Protein AF-A0AA36AJ85-F1 (afdb_monomer_lite)

Structure (mmCIF, N/CA/C/O backbone):
data_AF-A0AA36AJ85-F1
#
_entry.id   AF-A0AA36AJ85-F1
#
loop_
_atom_site.group_PDB
_atom_site.id
_atom_site.type_symbol
_atom_site.label_atom_id
_atom_site.label_alt_id
_atom_site.label_comp_id
_atom_site.label_asym_id
_atom_site.label_entity_id
_atom_site.label_seq_id
_atom_site.pdbx_PDB_ins_code
_atom_site.Cartn_x
_atom_site.Cartn_y
_atom_site.Cartn_z
_atom_site.occupancy
_atom_site.B_iso_or_equiv
_atom_site.auth_seq_id
_atom_site.auth_comp_id
_atom_site.auth_asym_id
_atom_site.auth_atom_id
_atom_site.pdbx_PDB_model_num
ATOM 1 N N . MET A 1 1 ? -32.532 -7.927 98.275 1.00 36.34 1 MET A N 1
ATOM 2 C CA . MET A 1 1 ? -31.460 -8.827 97.773 1.00 36.34 1 MET A CA 1
ATOM 3 C C . MET A 1 1 ? -31.771 -9.092 96.302 1.00 36.34 1 MET A C 1
ATOM 5 O O . MET A 1 1 ? -32.900 -9.449 96.022 1.00 36.34 1 MET A O 1
ATOM 9 N N . LYS A 1 2 ? -30.994 -8.559 95.347 1.00 42.19 2 LYS A N 1
ATOM 10 C CA . LYS A 1 2 ? -29.843 -9.203 94.665 1.00 42.19 2 LYS A CA 1
ATOM 11 C C . LYS A 1 2 ? -30.176 -10.544 93.981 1.00 42.19 2 LYS A C 1
ATOM 13 O O . LYS A 1 2 ? -30.367 -11.516 94.694 1.00 42.19 2 LYS A O 1
ATOM 18 N N . ASN A 1 3 ? -30.123 -10.563 92.640 1.00 35.59 3 ASN A N 1
ATOM 19 C CA . ASN A 1 3 ? -29.458 -11.534 91.734 1.00 35.59 3 ASN A CA 1
ATOM 20 C C . ASN A 1 3 ? -29.688 -11.027 90.285 1.00 35.59 3 ASN A C 1
ATOM 22 O O . ASN A 1 3 ? -30.828 -10.753 89.940 1.00 35.59 3 ASN A O 1
ATOM 26 N N . ARG A 1 4 ? -28.703 -10.613 89.467 1.00 35.19 4 ARG A N 1
ATOM 27 C CA . ARG A 1 4 ? -27.448 -11.218 88.940 1.00 35.19 4 ARG A CA 1
ATOM 28 C C . ARG A 1 4 ? -27.632 -12.214 87.773 1.00 35.19 4 ARG A C 1
ATOM 30 O O . ARG A 1 4 ? -27.710 -13.408 88.001 1.00 35.19 4 ARG A O 1
ATOM 37 N N . PHE A 1 5 ? -27.643 -11.652 86.557 1.00 35.06 5 PHE A N 1
ATOM 38 C CA . PHE A 1 5 ? -26.792 -11.947 85.379 1.00 35.06 5 PHE A CA 1
ATOM 39 C C . PHE A 1 5 ? -26.288 -13.378 85.039 1.00 35.06 5 PHE A C 1
ATOM 41 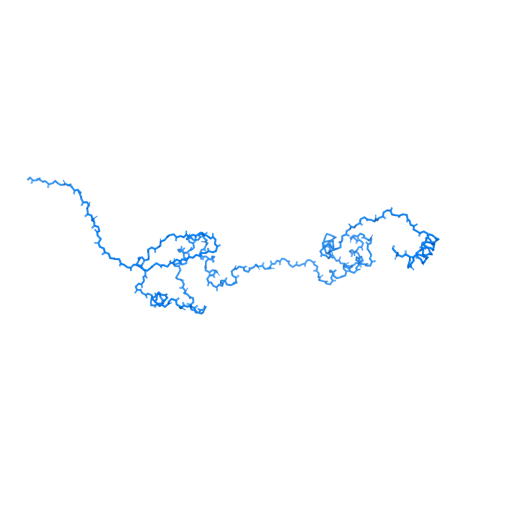O O . PHE A 1 5 ? -25.697 -14.049 85.876 1.00 35.06 5 PHE A O 1
ATOM 48 N N . LEU A 1 6 ? -26.284 -13.631 83.711 1.00 34.41 6 LEU A N 1
ATOM 49 C CA . LEU A 1 6 ? -25.442 -14.535 82.883 1.00 34.41 6 LEU A CA 1
ATOM 50 C C . LEU A 1 6 ? -25.836 -16.022 82.720 1.00 34.41 6 LEU A C 1
ATOM 52 O O . LEU A 1 6 ? -26.046 -16.744 83.685 1.00 34.41 6 LEU A O 1
ATOM 56 N N . GLY A 1 7 ? -25.806 -16.481 81.458 1.00 30.98 7 GLY A N 1
ATOM 57 C CA . GLY A 1 7 ? -25.862 -17.893 81.043 1.00 30.98 7 GLY A CA 1
ATOM 58 C C . GLY A 1 7 ? -26.298 -18.056 79.577 1.00 30.98 7 GLY A C 1
ATOM 59 O O . GLY A 1 7 ? -27.410 -17.673 79.233 1.00 30.98 7 GLY A O 1
ATOM 60 N N . ALA A 1 8 ? -25.431 -18.585 78.706 1.00 33.75 8 ALA A N 1
ATOM 61 C CA . ALA A 1 8 ? -25.705 -18.778 77.272 1.00 33.75 8 ALA A CA 1
ATOM 62 C C . ALA A 1 8 ? -26.123 -20.225 76.938 1.00 33.75 8 ALA A C 1
ATOM 64 O O . ALA A 1 8 ? -25.792 -21.147 77.678 1.00 33.75 8 ALA A O 1
ATOM 65 N N . GLY A 1 9 ? -26.782 -20.433 75.791 1.00 29.23 9 GLY A N 1
ATOM 66 C CA . GLY A 1 9 ? -27.102 -21.774 75.285 1.00 29.23 9 GLY A CA 1
ATOM 67 C C . GLY A 1 9 ? -27.803 -21.764 73.925 1.00 29.23 9 GLY A C 1
ATOM 68 O O . GLY A 1 9 ? -29.019 -21.621 73.856 1.00 29.23 9 GLY A O 1
ATOM 69 N N . ILE A 1 10 ? -27.040 -21.931 72.840 1.00 31.23 10 ILE A N 1
ATOM 70 C CA . ILE A 1 10 ? -27.578 -22.216 71.501 1.00 31.23 10 ILE A CA 1
ATOM 71 C C . ILE A 1 10 ? -27.583 -23.732 71.310 1.00 31.23 10 ILE A C 1
ATOM 73 O O . ILE A 1 10 ? -26.520 -24.339 71.379 1.00 31.23 10 ILE A O 1
ATOM 77 N N . SER A 1 11 ? -28.740 -24.304 70.972 1.00 29.08 11 SER A N 1
ATOM 78 C CA . SER A 1 11 ? -28.844 -25.636 70.367 1.00 29.08 11 SER A CA 1
ATOM 79 C C . SER A 1 11 ? -30.018 -25.671 69.391 1.00 29.08 11 SER A C 1
ATOM 81 O O . SER A 1 11 ? -31.176 -25.702 69.800 1.00 29.08 11 SER A O 1
ATOM 83 N N . ARG A 1 12 ? -29.717 -25.676 68.089 1.00 29.83 12 ARG A N 1
ATOM 84 C CA . ARG A 1 12 ? -30.629 -26.140 67.036 1.00 29.83 12 ARG A CA 1
ATOM 85 C C . ARG A 1 12 ? -30.028 -27.404 66.438 1.00 29.83 12 ARG A C 1
ATOM 87 O O . ARG A 1 12 ? -28.871 -27.378 66.025 1.00 29.83 12 ARG A O 1
ATOM 94 N N . GLN A 1 13 ? -30.815 -28.467 66.352 1.00 29.78 13 GLN A N 1
ATOM 95 C CA . GLN A 1 13 ? -30.572 -29.556 65.413 1.00 29.78 13 GLN A CA 1
ATOM 96 C C . GLN A 1 13 ? -31.724 -29.566 64.402 1.00 29.78 13 GLN A C 1
ATOM 98 O O . GLN A 1 13 ? -32.868 -29.292 64.761 1.00 29.78 13 GLN A O 1
ATOM 103 N N . ASN A 1 14 ? -31.371 -29.785 63.134 1.00 27.20 14 ASN A N 1
ATOM 104 C CA . ASN A 1 14 ? -32.295 -29.934 62.001 1.00 27.20 14 ASN A CA 1
ATOM 105 C C . ASN A 1 14 ? -32.901 -31.367 62.052 1.00 27.20 14 ASN A C 1
ATOM 107 O O . ASN A 1 14 ? -32.611 -32.093 62.998 1.00 27.20 14 ASN A O 1
ATOM 111 N N . VAL A 1 15 ? -33.733 -31.898 61.154 1.00 29.56 15 VAL A N 1
ATOM 112 C CA . VAL A 1 15 ? -34.072 -31.673 59.726 1.00 29.56 15 VAL A CA 1
ATOM 113 C C . VAL A 1 15 ? -35.599 -31.978 59.584 1.00 29.56 15 VAL A C 1
ATOM 115 O O . VAL A 1 15 ? -36.260 -32.072 60.613 1.00 29.56 15 VAL A O 1
ATOM 118 N N . GLU A 1 16 ? -36.314 -32.060 58.455 1.00 26.09 16 GLU A N 1
ATOM 119 C CA . GLU A 1 16 ? -36.055 -32.233 57.011 1.00 26.09 16 GLU A CA 1
ATOM 120 C C . GLU A 1 16 ? -36.989 -31.306 56.193 1.00 26.09 16 GLU A C 1
ATOM 122 O O . GLU A 1 16 ? -38.060 -30.937 56.675 1.00 26.09 16 GLU A O 1
ATOM 127 N N . SER A 1 17 ? -36.644 -30.988 54.938 1.00 30.72 17 SER A N 1
ATOM 128 C CA . SER A 1 17 ? -37.619 -30.620 53.889 1.00 30.72 17 SER A CA 1
ATOM 129 C C . SER A 1 17 ? -36.970 -30.751 52.500 1.00 30.72 17 SER A C 1
ATOM 131 O O . SER A 1 17 ? -36.542 -29.760 51.901 1.00 30.72 17 SER A O 1
ATOM 133 N N . ASP A 1 18 ? -36.845 -31.983 52.008 1.00 33.75 18 ASP A N 1
ATOM 134 C CA . ASP A 1 18 ? -36.140 -32.285 50.758 1.00 33.75 18 ASP A CA 1
ATOM 135 C C . ASP A 1 18 ? -37.049 -32.234 49.523 1.00 33.75 18 ASP A C 1
ATOM 137 O O . ASP A 1 18 ? -37.851 -33.137 49.302 1.00 33.75 18 ASP A O 1
ATOM 141 N N . SER A 1 19 ? -36.843 -31.222 48.669 1.00 33.69 19 SER A N 1
ATOM 142 C CA . SER A 1 19 ? -36.901 -31.352 47.198 1.00 33.69 19 SER A CA 1
ATOM 143 C C . SER A 1 19 ? -36.479 -30.042 46.502 1.00 33.69 19 SER A C 1
ATOM 145 O O . SER A 1 19 ? -37.323 -29.226 46.130 1.00 33.69 19 SER A O 1
ATOM 147 N N . PHE A 1 20 ? -35.173 -29.825 46.299 1.00 35.44 20 PHE A N 1
ATOM 148 C CA . PHE A 1 20 ? -34.649 -28.676 45.539 1.00 35.44 20 PHE A CA 1
ATOM 149 C C . PHE A 1 20 ? -34.176 -29.093 44.136 1.00 35.44 20 PHE A C 1
ATOM 151 O O . PHE A 1 20 ? -33.220 -29.858 43.988 1.00 35.44 20 PHE A O 1
ATOM 158 N N . SER A 1 21 ? -34.806 -28.553 43.090 1.00 36.38 21 SER A N 1
ATOM 159 C CA . SER A 1 21 ? -34.393 -28.747 41.694 1.00 36.38 21 SER A CA 1
ATOM 160 C C . SER A 1 21 ? -33.098 -27.984 41.382 1.00 36.38 21 SER A C 1
ATOM 162 O O . SER A 1 21 ? -33.062 -26.756 41.469 1.00 36.38 21 SER A O 1
ATOM 164 N N . HIS A 1 22 ? -32.046 -28.702 40.991 1.00 34.28 22 HIS A N 1
ATOM 165 C CA . HIS A 1 22 ? -30.745 -28.131 40.632 1.00 34.28 22 HIS A CA 1
ATOM 166 C C . HIS A 1 22 ? -30.637 -27.907 39.113 1.00 34.28 22 HIS A C 1
ATOM 168 O O . HIS A 1 22 ? -31.018 -28.780 38.337 1.00 34.28 22 HIS A O 1
ATOM 174 N N . ILE A 1 23 ? -30.062 -26.776 38.683 1.00 35.47 23 ILE A N 1
ATOM 175 C CA . ILE A 1 23 ? -29.732 -26.499 37.272 1.00 35.47 23 ILE A CA 1
ATOM 176 C C . ILE A 1 23 ? -28.222 -26.266 37.152 1.00 35.47 23 ILE A C 1
ATOM 178 O O . ILE A 1 23 ? -27.666 -25.401 37.829 1.00 35.47 23 ILE A O 1
ATOM 182 N N . ASN A 1 24 ? -27.569 -27.017 36.264 1.00 35.00 24 ASN A N 1
ATOM 183 C CA . ASN A 1 24 ? -26.149 -26.868 35.945 1.00 35.00 24 ASN A CA 1
ATOM 184 C C . ASN A 1 24 ? -25.974 -25.983 34.703 1.00 35.00 24 ASN A C 1
ATOM 186 O O . ASN A 1 24 ? -26.605 -26.230 33.679 1.00 35.00 24 ASN A O 1
ATOM 190 N N . ILE A 1 25 ? -25.080 -24.991 34.769 1.00 38.09 25 ILE A N 1
ATOM 191 C CA . ILE A 1 25 ? -24.696 -24.156 33.619 1.00 38.09 25 ILE A CA 1
ATOM 192 C C . ILE A 1 25 ? -23.193 -24.312 33.386 1.00 38.09 25 ILE A C 1
ATOM 194 O O . ILE A 1 25 ? -22.391 -24.089 34.293 1.00 38.09 25 ILE A O 1
ATOM 198 N N . THR A 1 26 ? -22.806 -24.677 32.163 1.00 36.75 26 THR A N 1
ATOM 199 C CA . THR A 1 26 ? -21.409 -24.906 31.771 1.00 36.75 26 THR A CA 1
ATOM 200 C C . THR A 1 26 ? -21.001 -23.927 30.675 1.00 36.75 26 THR A C 1
ATOM 202 O O . THR A 1 26 ? -21.641 -23.851 29.630 1.00 36.75 26 THR A O 1
ATOM 205 N N . PHE A 1 27 ? -19.911 -23.192 30.899 1.00 40.59 27 PHE A N 1
ATOM 206 C CA . PHE A 1 27 ? -19.278 -22.337 29.889 1.00 40.59 27 PHE A CA 1
ATOM 207 C C . PHE A 1 27 ? -18.097 -23.076 29.229 1.00 40.59 27 PHE A C 1
ATOM 209 O O . PHE A 1 27 ? -17.471 -23.909 29.890 1.00 40.59 27 PHE A O 1
ATOM 216 N N . PRO A 1 28 ? -17.725 -22.764 27.968 1.00 44.59 28 PRO A N 1
ATOM 217 C CA . PRO A 1 28 ? -16.742 -23.525 27.173 1.00 44.59 28 PRO A CA 1
ATOM 218 C C . PRO A 1 28 ? -15.288 -23.506 27.693 1.00 44.59 28 PRO A C 1
ATOM 220 O O . PRO A 1 28 ? -14.3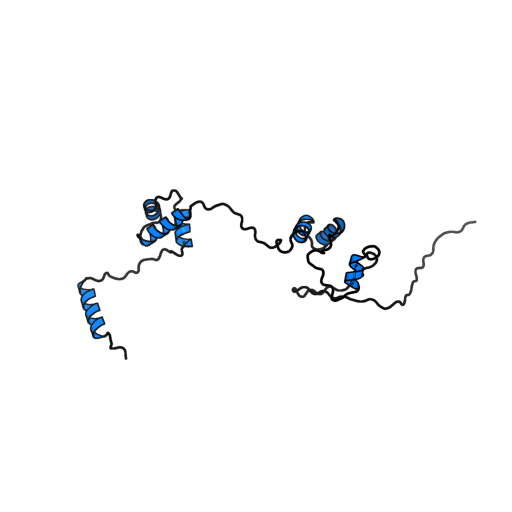87 -24.012 27.032 1.00 44.59 28 PRO A O 1
ATOM 223 N N . ASN A 1 29 ? -15.053 -22.953 28.884 1.00 39.38 29 ASN A N 1
ATOM 224 C CA . ASN A 1 29 ? -13.738 -22.797 29.503 1.00 39.38 29 ASN A CA 1
ATOM 225 C C . ASN A 1 29 ? -13.453 -23.879 30.571 1.00 39.38 29 ASN A C 1
ATOM 227 O O . ASN A 1 29 ? -12.460 -23.776 31.284 1.00 39.38 29 ASN A O 1
ATOM 231 N N . GLY A 1 30 ? -14.341 -24.869 30.741 1.00 42.22 30 GLY A N 1
ATOM 232 C CA . GLY A 1 30 ? -14.166 -25.995 31.675 1.00 42.22 30 GLY A CA 1
ATOM 233 C C . GLY A 1 30 ? -14.325 -25.662 33.167 1.00 42.22 30 GLY A C 1
ATOM 234 O O . GLY A 1 30 ? -14.125 -26.530 34.012 1.00 42.22 30 GLY A O 1
ATOM 235 N N . VAL A 1 31 ? -14.690 -24.424 33.514 1.00 37.50 31 VAL A N 1
ATOM 236 C CA . VAL A 1 31 ? -14.910 -24.012 34.908 1.00 37.50 31 VAL A CA 1
ATOM 237 C C . VAL A 1 31 ? -16.315 -24.419 35.350 1.00 37.50 31 VAL A C 1
ATOM 239 O O . VAL A 1 31 ? -17.300 -23.774 34.988 1.00 37.50 31 VAL A O 1
ATOM 242 N N . HIS A 1 32 ? -16.398 -25.476 36.156 1.00 34.97 32 HIS A N 1
ATOM 243 C CA . HIS A 1 32 ? -17.596 -25.816 36.921 1.00 34.97 32 HIS A CA 1
ATOM 244 C C . HIS A 1 32 ? -17.660 -24.950 38.188 1.00 34.97 32 HIS A C 1
ATOM 246 O O . HIS A 1 32 ? -16.661 -24.802 38.888 1.00 34.97 32 HIS A O 1
ATOM 252 N N . MET A 1 33 ? -18.831 -24.384 38.484 1.00 39.09 33 MET A N 1
ATOM 253 C CA . MET A 1 33 ? -19.105 -23.665 39.732 1.00 39.09 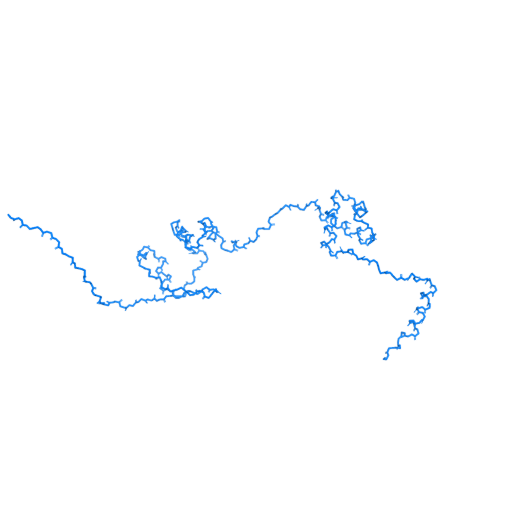33 MET A CA 1
ATOM 254 C C . MET A 1 33 ? -20.159 -24.436 40.521 1.00 39.09 33 MET A C 1
ATOM 256 O O . MET A 1 33 ? -21.247 -24.684 40.002 1.00 39.09 33 MET A O 1
ATOM 260 N N . GLU A 1 34 ? -19.855 -24.789 41.767 1.00 38.66 34 GLU A N 1
ATOM 261 C CA . GLU A 1 34 ? -20.843 -25.378 42.669 1.00 38.66 34 GLU A CA 1
ATOM 262 C C . GLU A 1 34 ? -21.834 -24.324 43.194 1.00 38.66 34 GLU A C 1
ATOM 264 O O . GLU A 1 34 ? -21.457 -23.207 43.539 1.00 38.66 34 GLU A O 1
ATOM 269 N N . GLN A 1 35 ? -23.104 -24.740 43.245 1.00 38.41 35 GLN A N 1
ATOM 270 C CA . GLN A 1 35 ? -24.183 -24.313 44.147 1.00 38.41 35 GLN A CA 1
ATOM 271 C C . GLN A 1 35 ? -24.386 -22.802 44.410 1.00 38.41 35 GLN A C 1
ATOM 273 O O . GLN A 1 35 ? -23.675 -22.157 45.177 1.00 38.41 35 GLN A O 1
ATOM 278 N N . ILE A 1 36 ? -25.498 -22.264 43.890 1.00 40.91 36 ILE A N 1
ATOM 279 C CA . ILE A 1 36 ? -26.080 -20.983 44.326 1.00 40.91 36 ILE A CA 1
ATOM 280 C C . ILE A 1 36 ? -27.458 -21.257 44.938 1.00 40.91 36 ILE A C 1
ATOM 282 O O . ILE A 1 36 ? -28.381 -21.654 44.230 1.00 40.91 36 ILE A O 1
ATOM 286 N N . GLN A 1 37 ? -27.625 -20.994 46.236 1.00 39.25 37 GLN A N 1
ATOM 287 C CA . GLN A 1 37 ? -28.945 -20.978 46.873 1.00 39.25 37 GLN A CA 1
ATOM 288 C C . GLN A 1 37 ? -29.683 -19.677 46.519 1.00 39.25 37 GLN A C 1
ATOM 290 O O . GLN A 1 37 ? -29.344 -18.604 47.017 1.00 39.25 37 GLN A O 1
ATOM 295 N N . LEU A 1 38 ? -30.718 -19.763 45.679 1.00 37.53 38 LEU A N 1
ATOM 296 C CA . LEU A 1 38 ? -31.608 -18.638 45.355 1.00 37.53 38 LEU A CA 1
ATOM 297 C C . LEU A 1 38 ? -32.685 -18.431 46.434 1.00 37.53 38 LEU A C 1
ATOM 299 O O . LEU A 1 38 ? -33.884 -18.517 46.176 1.00 37.53 38 LEU A O 1
ATOM 303 N N . GLY A 1 39 ? -32.250 -18.126 47.656 1.00 36.72 39 GLY A N 1
ATOM 304 C CA . GLY A 1 39 ? -33.143 -17.665 48.715 1.00 36.72 39 GLY A CA 1
ATOM 305 C C . GLY A 1 39 ? -33.612 -16.224 48.476 1.00 36.72 39 GLY A C 1
ATOM 306 O O . GLY A 1 39 ? -32.803 -15.301 48.493 1.00 36.72 39 GLY A O 1
ATOM 307 N N . ASN A 1 40 ? -34.930 -16.035 48.348 1.00 40.56 40 ASN A N 1
ATOM 308 C CA . ASN A 1 40 ? -35.651 -14.773 48.603 1.00 40.56 40 ASN A CA 1
ATOM 309 C C . ASN A 1 40 ? -35.588 -13.637 47.548 1.00 40.56 40 ASN A C 1
ATOM 311 O O . ASN A 1 40 ? -35.584 -12.469 47.927 1.00 40.56 40 ASN A O 1
ATOM 315 N N . ILE A 1 41 ? -35.611 -13.932 46.237 1.00 40.09 41 ILE A N 1
ATOM 316 C CA . ILE A 1 41 ? -35.805 -12.894 45.178 1.00 40.09 41 ILE A CA 1
ATOM 317 C C . ILE A 1 41 ? -37.063 -13.145 44.303 1.00 40.09 41 ILE A C 1
ATOM 319 O O . ILE A 1 41 ? -37.469 -12.300 43.511 1.00 40.09 41 ILE A O 1
ATOM 323 N N . VAL A 1 42 ? -37.724 -14.301 44.429 1.00 37.75 42 VAL A N 1
ATOM 324 C CA . VAL A 1 42 ? -38.643 -14.810 43.384 1.00 37.75 42 VAL A CA 1
ATOM 325 C C . VAL A 1 42 ? -40.115 -14.358 43.537 1.00 37.75 42 VAL A C 1
ATOM 327 O O . VAL A 1 42 ? -40.920 -14.612 42.648 1.00 37.75 42 VAL A O 1
ATOM 330 N N . SER A 1 43 ? -40.502 -13.654 44.608 1.00 40.34 43 SER A N 1
ATOM 331 C CA . SER A 1 43 ? -41.928 -13.426 44.931 1.00 40.34 43 SER A CA 1
ATOM 332 C C . SER A 1 43 ? -42.684 -12.394 44.079 1.00 40.34 43 SER A C 1
ATOM 334 O O . SER A 1 43 ? -43.908 -12.390 44.133 1.00 40.34 43 SER A O 1
ATOM 336 N N . GLU A 1 44 ? -42.016 -11.531 43.302 1.00 43.75 44 GLU A N 1
ATOM 337 C CA . GLU A 1 44 ? -42.695 -10.443 42.557 1.00 43.75 44 GLU A CA 1
ATOM 338 C C . GLU A 1 44 ? -42.552 -10.507 41.025 1.00 43.75 44 GLU A C 1
ATOM 340 O O . GLU A 1 44 ? -43.261 -9.807 40.304 1.00 43.75 44 GLU A O 1
ATOM 345 N N . ASN A 1 45 ? -41.685 -11.370 40.485 1.00 39.72 45 ASN A N 1
ATOM 346 C CA . ASN A 1 45 ? -41.428 -11.429 39.043 1.00 39.72 45 ASN A CA 1
ATOM 347 C C . ASN A 1 45 ? -42.143 -12.607 38.362 1.00 39.72 45 ASN A C 1
ATOM 349 O O . ASN A 1 45 ? -41.554 -13.661 38.124 1.00 39.72 45 ASN A O 1
ATOM 353 N N . VAL A 1 46 ? -43.383 -12.366 37.919 1.00 47.69 46 VAL A N 1
ATOM 354 C CA . VAL A 1 46 ? -44.223 -13.279 37.099 1.00 47.69 46 VAL A CA 1
ATOM 355 C C . VAL A 1 46 ? -43.514 -13.779 35.822 1.00 47.69 46 VAL A C 1
ATOM 357 O O . VAL A 1 46 ? -43.900 -14.782 35.227 1.00 47.69 46 VAL A O 1
ATOM 360 N N . ARG A 1 47 ? -42.448 -13.096 35.384 1.00 43.75 47 ARG A N 1
ATOM 361 C CA . ARG A 1 47 ? -41.633 -13.490 34.225 1.00 43.75 47 ARG A CA 1
ATOM 362 C C . ARG A 1 47 ? -40.525 -14.501 34.561 1.00 43.75 47 ARG A C 1
ATOM 364 O O . ARG A 1 47 ? -40.125 -15.247 33.676 1.00 43.75 47 ARG A O 1
ATOM 371 N N . LEU A 1 48 ? -40.062 -14.562 35.816 1.00 42.28 48 LEU A N 1
ATOM 372 C CA . LEU A 1 48 ? -39.091 -15.566 36.276 1.00 42.28 48 LEU A CA 1
ATOM 373 C C . LEU A 1 48 ? -39.756 -16.921 36.546 1.00 42.28 48 LEU A C 1
ATOM 375 O O . LEU A 1 48 ? -39.152 -17.948 36.257 1.00 42.28 48 LEU A O 1
ATOM 379 N N . SER A 1 49 ? -41.004 -16.945 37.028 1.00 43.59 49 SER A N 1
ATOM 380 C CA . SER A 1 49 ? -41.739 -18.204 37.233 1.00 43.59 49 SER A CA 1
ATOM 381 C C . SER A 1 49 ? -41.984 -18.962 35.925 1.00 43.59 49 SER A C 1
ATOM 383 O O . SER A 1 49 ? -41.844 -20.178 35.902 1.00 43.59 49 SER A O 1
ATOM 385 N N . ARG A 1 50 ? -42.258 -18.265 34.811 1.00 48.94 50 ARG A N 1
ATOM 386 C CA . ARG A 1 50 ? -42.422 -18.906 33.491 1.00 48.94 50 ARG A CA 1
ATOM 387 C C . ARG A 1 50 ? -41.129 -19.560 32.983 1.00 48.94 50 ARG A C 1
ATOM 389 O O . ARG A 1 50 ? -41.171 -20.686 32.511 1.00 48.94 50 ARG A O 1
ATOM 396 N N . ILE A 1 51 ? -39.979 -18.904 33.168 1.00 47.66 51 ILE A N 1
ATOM 397 C CA . ILE A 1 51 ? -38.654 -19.458 32.815 1.00 47.66 51 ILE A CA 1
ATOM 398 C C . ILE A 1 51 ? -38.296 -20.686 33.680 1.00 47.66 51 ILE A C 1
ATOM 400 O O . ILE A 1 51 ? -37.526 -21.538 33.252 1.00 47.66 51 ILE A O 1
ATOM 404 N N . LEU A 1 52 ? -38.852 -20.793 34.893 1.00 48.53 52 LEU A N 1
ATOM 405 C CA . LEU A 1 52 ? -38.622 -21.914 35.815 1.00 48.53 52 LEU A CA 1
ATOM 406 C C . LEU A 1 52 ? -39.637 -23.065 35.682 1.00 48.53 52 LEU A C 1
ATOM 408 O O . LEU A 1 52 ? -39.446 -24.102 36.316 1.00 48.53 52 LEU A O 1
ATOM 412 N N . HIS A 1 53 ? -40.711 -22.899 34.905 1.00 47.84 53 HIS A N 1
ATOM 413 C CA . HIS A 1 53 ? -41.746 -23.926 34.723 1.00 47.84 53 HIS A CA 1
ATOM 414 C C . HIS A 1 53 ? -41.728 -24.580 33.337 1.00 47.84 53 HIS A C 1
ATOM 416 O O . HIS A 1 53 ? -42.049 -25.762 33.247 1.00 47.84 53 HIS A O 1
ATOM 422 N N . ASP A 1 54 ? -41.288 -23.867 32.296 1.00 49.25 54 ASP A N 1
ATOM 423 C CA . ASP A 1 54 ? -41.212 -24.386 30.928 1.00 49.25 54 ASP A CA 1
ATOM 424 C C . ASP A 1 54 ? -39.735 -24.586 30.509 1.00 49.25 54 ASP A C 1
ATOM 426 O O . ASP A 1 54 ? -39.090 -23.621 30.090 1.00 49.25 54 ASP A O 1
ATOM 430 N N . PRO A 1 55 ? -39.157 -25.805 30.597 1.00 55.03 55 PRO A N 1
ATOM 431 C CA . PRO A 1 55 ? -37.736 -26.041 30.294 1.00 55.03 55 PRO A CA 1
ATOM 432 C C . PRO A 1 55 ? -37.370 -25.826 28.815 1.00 55.03 55 PRO A C 1
ATOM 434 O O . PRO A 1 55 ? -36.203 -25.594 28.505 1.00 55.03 55 PRO A O 1
ATOM 437 N N . ASP A 1 56 ? -38.362 -25.855 27.921 1.00 48.47 56 ASP A N 1
ATOM 438 C CA . ASP A 1 56 ? -38.206 -25.613 26.481 1.00 48.47 56 ASP A CA 1
ATOM 439 C C . ASP A 1 56 ? -38.447 -24.138 26.083 1.00 48.47 56 ASP A C 1
ATOM 441 O O . ASP A 1 56 ? -38.376 -23.784 24.902 1.00 48.47 56 ASP A O 1
ATOM 445 N N . TYR A 1 57 ? -38.733 -23.246 27.043 1.00 64.00 57 TYR A N 1
ATOM 446 C CA . TYR A 1 57 ? -38.949 -21.824 26.765 1.00 64.00 57 TYR A CA 1
ATOM 447 C C . TYR A 1 57 ? -37.624 -21.100 26.490 1.00 64.00 57 TYR A C 1
ATOM 449 O O . TYR A 1 57 ? -36.963 -20.582 27.391 1.00 64.00 57 TYR A O 1
ATOM 457 N N . ILE A 1 58 ? -37.263 -21.013 25.210 1.00 56.84 58 ILE A N 1
ATOM 458 C CA . ILE A 1 58 ? -36.220 -20.111 24.712 1.00 56.84 58 ILE A CA 1
ATOM 459 C C . ILE A 1 58 ? -36.851 -18.717 24.537 1.00 56.84 58 ILE A C 1
ATOM 461 O O . ILE A 1 58 ? -37.673 -18.546 23.631 1.00 56.84 58 ILE A O 1
ATOM 465 N N . PRO A 1 59 ? -36.495 -17.701 25.352 1.00 51.81 59 PRO A N 1
ATOM 466 C CA . PRO A 1 59 ? -37.047 -16.361 25.193 1.00 51.81 59 PRO A CA 1
ATOM 467 C C . PRO A 1 59 ? -36.630 -15.780 23.842 1.00 51.81 59 PRO A C 1
ATOM 469 O O . PRO A 1 59 ? -35.455 -15.833 23.468 1.00 51.81 59 PRO A O 1
ATOM 472 N N . SER A 1 60 ? -37.574 -15.179 23.120 1.00 47.44 60 SER A N 1
ATOM 473 C CA . SER A 1 60 ? -37.244 -14.456 21.891 1.00 47.44 60 SER A CA 1
ATOM 474 C C . SER A 1 60 ? -36.329 -13.259 22.203 1.00 47.44 60 SER A C 1
ATOM 476 O O . SER A 1 60 ? -36.436 -12.651 23.268 1.00 47.44 60 SER A O 1
ATOM 478 N N . MET A 1 61 ? -35.435 -12.867 21.283 1.00 45.91 61 MET A N 1
ATOM 479 C CA . MET A 1 61 ? -34.490 -11.750 21.513 1.00 45.91 61 MET A CA 1
ATOM 480 C C . MET A 1 61 ? -35.190 -10.412 21.846 1.00 45.91 61 MET A C 1
ATOM 482 O O . MET A 1 61 ? -34.608 -9.548 22.497 1.00 45.91 61 MET A O 1
ATOM 486 N N . SER A 1 62 ? -36.461 -10.256 21.461 1.00 49.59 62 SER A N 1
ATOM 487 C CA . SER A 1 62 ? -37.344 -9.138 21.829 1.00 49.59 62 SER A CA 1
ATOM 488 C C . SER A 1 62 ? -37.799 -9.117 23.297 1.00 49.59 62 SER A C 1
ATOM 490 O O . SER A 1 62 ? -38.388 -8.131 23.739 1.00 49.59 62 SER A O 1
ATOM 492 N N . GLU A 1 63 ? -37.550 -10.179 24.062 1.00 45.72 63 GLU A N 1
ATOM 493 C CA . GLU A 1 63 ? -38.037 -10.376 25.434 1.00 45.72 63 GLU A CA 1
ATOM 494 C C . GLU A 1 63 ? -36.925 -10.424 26.487 1.00 45.72 63 GLU A C 1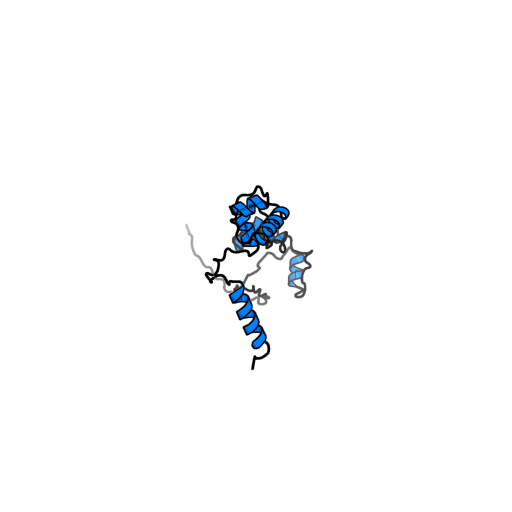
ATOM 496 O O . GLU A 1 63 ? -37.181 -10.782 27.640 1.00 45.72 63 GLU A O 1
ATOM 501 N N . ALA A 1 64 ? -35.701 -10.043 26.111 1.00 51.00 64 ALA A N 1
ATOM 502 C CA . ALA A 1 64 ? -34.564 -9.986 27.020 1.00 51.00 64 ALA A CA 1
ATOM 503 C C . ALA A 1 64 ? -34.899 -9.168 28.290 1.00 51.00 64 ALA A C 1
ATOM 505 O O . ALA A 1 64 ? -35.443 -8.058 28.191 1.00 51.00 64 ALA A O 1
ATOM 506 N N . PRO A 1 65 ? -34.589 -9.680 29.498 1.00 53.84 65 PRO A N 1
ATOM 507 C CA . PRO A 1 65 ? -34.905 -8.985 30.735 1.00 53.84 65 PRO A CA 1
ATOM 508 C C . PRO A 1 65 ? -34.122 -7.672 30.818 1.00 53.84 65 PRO A C 1
ATOM 510 O O . PRO A 1 65 ? -32.891 -7.653 30.820 1.00 53.84 65 PRO A O 1
ATOM 513 N N . LYS A 1 66 ? -34.847 -6.554 30.934 1.00 58.16 66 LYS A N 1
ATOM 514 C CA . LYS A 1 66 ? -34.260 -5.256 31.280 1.00 58.16 66 LYS A CA 1
ATOM 515 C C . LYS A 1 66 ? -33.798 -5.300 32.737 1.00 58.16 66 LYS A C 1
ATOM 517 O O . LYS A 1 66 ? -34.558 -4.934 33.629 1.00 58.16 66 LYS A O 1
ATOM 522 N N . PHE A 1 67 ? -32.569 -5.763 32.966 1.00 63.91 67 PHE A N 1
ATOM 523 C CA . PHE A 1 67 ? -31.936 -5.751 34.285 1.00 63.91 67 PHE A CA 1
ATOM 524 C C . PHE A 1 67 ? -31.999 -4.350 34.894 1.00 63.91 67 PHE A C 1
ATOM 526 O O . PHE A 1 67 ? -31.632 -3.371 34.235 1.00 63.91 67 PHE A O 1
ATOM 533 N N . SER A 1 68 ? -32.416 -4.262 36.153 1.00 70.62 68 SER A N 1
ATOM 534 C CA . SER A 1 68 ? -32.395 -3.016 36.917 1.00 70.62 68 SER A CA 1
ATOM 535 C C . SER A 1 68 ? -30.962 -2.505 37.099 1.00 70.62 68 SER A C 1
ATOM 537 O O . SER A 1 68 ? -29.988 -3.262 37.037 1.00 70.62 68 SER A O 1
ATOM 539 N N . GLU A 1 69 ? -30.802 -1.207 37.364 1.00 67.50 69 GLU A N 1
ATOM 540 C CA . GLU A 1 69 ? -29.470 -0.609 37.532 1.00 67.50 69 GLU A CA 1
ATOM 541 C C . GLU A 1 69 ? -28.657 -1.262 38.665 1.00 67.50 69 GLU A C 1
ATOM 543 O O . GLU A 1 69 ? -27.434 -1.405 38.563 1.00 67.50 69 GLU A O 1
ATOM 548 N N . ILE A 1 70 ? -29.360 -1.715 39.709 1.00 65.62 70 ILE A N 1
ATOM 549 C CA . ILE A 1 70 ? -28.818 -2.409 40.882 1.00 65.62 70 ILE A CA 1
ATOM 550 C C . ILE A 1 70 ? -28.272 -3.792 40.492 1.00 65.62 70 ILE A C 1
ATOM 552 O O . ILE A 1 70 ? -27.177 -4.169 40.912 1.00 65.62 70 ILE A O 1
ATOM 556 N N . GLU A 1 71 ? -28.995 -4.549 39.664 1.00 76.12 71 GLU A N 1
ATOM 557 C CA . GLU A 1 71 ? -28.561 -5.870 39.186 1.00 76.12 71 GLU A CA 1
ATOM 558 C C . GLU A 1 71 ? -27.362 -5.763 38.244 1.00 76.12 71 GLU A C 1
ATOM 560 O O . GLU A 1 71 ? -26.389 -6.500 38.400 1.00 76.12 71 GLU A O 1
ATOM 565 N N . GLN A 1 72 ? -27.373 -4.791 37.328 1.00 76.75 72 GLN A N 1
ATOM 566 C CA . GLN A 1 72 ? -26.229 -4.500 36.459 1.00 76.75 72 GLN A CA 1
ATOM 567 C C . GLN A 1 72 ? -24.970 -4.142 37.269 1.00 76.75 72 GLN A C 1
ATOM 569 O O . GLN A 1 72 ? -23.867 -4.538 36.893 1.00 76.75 72 GLN A O 1
ATOM 574 N N . GLY A 1 73 ? -25.123 -3.429 38.393 1.00 76.81 73 GLY A N 1
ATOM 575 C CA . GLY A 1 73 ? -24.034 -3.143 39.334 1.00 76.81 73 GLY A CA 1
ATOM 576 C C . GLY A 1 73 ? -23.449 -4.410 39.967 1.00 76.81 73 GLY A C 1
ATOM 577 O O . GLY A 1 73 ? -22.239 -4.619 39.907 1.00 76.81 73 GLY A O 1
ATOM 578 N N . LYS A 1 74 ? -24.306 -5.301 40.484 1.00 82.94 74 LYS A N 1
ATOM 579 C CA . LYS A 1 74 ? -23.896 -6.603 41.051 1.00 82.94 74 LYS A CA 1
ATOM 580 C C . LYS A 1 74 ? -23.214 -7.506 40.014 1.00 82.94 74 LYS A C 1
ATOM 582 O O . LYS A 1 74 ? -22.238 -8.184 40.329 1.00 82.94 74 LYS A O 1
ATOM 587 N N . ILE A 1 75 ? -23.696 -7.504 38.768 1.00 82.06 75 ILE A N 1
ATOM 588 C CA . ILE A 1 75 ? -23.059 -8.219 37.650 1.00 82.06 75 ILE A CA 1
ATOM 589 C C . ILE A 1 75 ? -21.664 -7.642 37.387 1.00 82.06 75 ILE A C 1
ATOM 591 O O . ILE A 1 75 ? -20.700 -8.402 37.330 1.00 82.06 75 ILE A O 1
ATOM 595 N N . ALA A 1 76 ? -21.543 -6.315 37.275 1.00 87.06 76 ALA A N 1
ATOM 596 C CA . ALA A 1 76 ? -20.282 -5.617 37.021 1.00 87.06 76 ALA A CA 1
ATOM 597 C C . ALA A 1 76 ? -19.219 -5.903 38.099 1.00 87.06 76 ALA A C 1
ATOM 599 O O . ALA A 1 76 ? -18.070 -6.198 37.762 1.00 87.06 76 ALA A O 1
ATOM 600 N N . GLU A 1 77 ? -19.616 -5.902 39.374 1.00 88.56 77 GLU A N 1
ATOM 601 C CA . GLU A 1 77 ? -18.774 -6.293 40.509 1.00 88.56 77 GLU A CA 1
ATOM 602 C C . GLU A 1 77 ? -18.314 -7.756 40.397 1.00 88.56 77 GLU A C 1
ATOM 604 O O . GLU A 1 77 ? -17.111 -8.032 40.418 1.00 88.56 77 GLU A O 1
ATOM 609 N N . LYS A 1 78 ? -19.250 -8.691 40.170 1.00 90.56 78 LYS A N 1
ATOM 610 C CA . LYS A 1 78 ? -18.961 -10.130 40.039 1.00 90.56 78 LYS A CA 1
ATOM 611 C C . LYS A 1 78 ? -18.004 -10.446 38.883 1.00 90.56 78 LYS A C 1
ATOM 613 O O . LYS A 1 78 ? -17.137 -11.303 39.039 1.00 90.56 78 LYS A O 1
ATOM 618 N N . ILE A 1 79 ? -18.122 -9.754 37.745 1.00 88.25 79 ILE A N 1
ATOM 619 C CA . ILE A 1 79 ? -17.236 -9.943 36.577 1.00 88.25 79 ILE A CA 1
ATOM 620 C C . ILE A 1 79 ? -16.008 -9.015 36.574 1.00 88.25 79 ILE A C 1
ATOM 622 O O . ILE A 1 79 ? -15.211 -9.062 35.635 1.00 88.25 79 ILE A O 1
ATOM 626 N N . ARG A 1 80 ? -15.849 -8.159 37.595 1.00 90.94 80 ARG A N 1
ATOM 627 C CA . ARG A 1 80 ? -14.782 -7.146 37.722 1.00 90.94 80 ARG A CA 1
ATOM 628 C C . ARG A 1 80 ? -1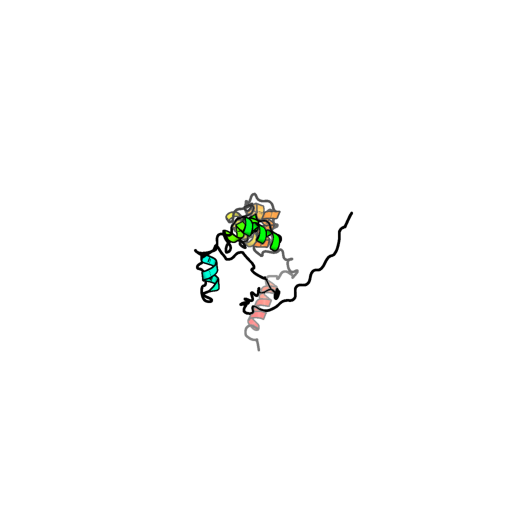4.638 -6.241 36.486 1.00 90.94 80 ARG A C 1
ATOM 630 O O . ARG A 1 80 ? -13.533 -5.994 36.000 1.00 90.94 80 ARG A O 1
ATOM 637 N N . ARG A 1 81 ? -15.760 -5.736 35.966 1.00 90.38 81 ARG A N 1
ATOM 638 C CA . ARG A 1 81 ? -15.815 -4.748 34.867 1.00 90.38 81 ARG A CA 1
ATOM 639 C C . ARG A 1 81 ? -16.601 -3.511 35.294 1.00 90.38 81 ARG A C 1
ATOM 641 O O . ARG A 1 81 ? -17.235 -3.497 36.340 1.00 90.38 81 ARG A O 1
ATOM 648 N N . SER A 1 82 ? -16.554 -2.447 34.493 1.00 91.06 82 SER A N 1
ATOM 649 C CA . SER A 1 82 ? -17.374 -1.264 34.758 1.00 91.06 82 SER A CA 1
ATOM 650 C C . SER A 1 82 ? -18.856 -1.545 34.482 1.00 91.06 82 SER A C 1
ATOM 652 O O . SER A 1 82 ? -19.194 -2.257 33.532 1.00 91.06 82 SER A O 1
ATOM 654 N N . ARG A 1 83 ? -19.747 -0.900 35.249 1.00 88.50 83 ARG A N 1
ATOM 655 C CA . ARG A 1 83 ? -21.199 -0.860 34.977 1.00 88.50 83 ARG A CA 1
ATOM 656 C C . ARG A 1 83 ? -21.486 -0.460 33.523 1.00 88.50 83 ARG A C 1
ATOM 658 O O . ARG A 1 83 ? -22.312 -1.090 32.877 1.00 88.50 83 ARG A O 1
ATOM 665 N N . SER A 1 84 ? -20.740 0.509 32.984 1.00 88.88 84 SER A N 1
ATOM 666 C CA . SER A 1 84 ? -20.839 0.936 31.581 1.00 88.88 84 SER A CA 1
ATOM 667 C C . SER A 1 84 ? -20.464 -0.147 30.562 1.00 88.88 84 SER A C 1
ATOM 669 O O . SER A 1 84 ? -21.060 -0.197 29.494 1.00 88.88 84 SER A O 1
ATOM 671 N N . SER A 1 85 ? -19.517 -1.041 30.867 1.00 86.25 85 SER A N 1
ATOM 672 C CA . SER A 1 85 ? -19.178 -2.158 29.974 1.00 86.25 85 SER A CA 1
ATOM 673 C C . SER A 1 85 ? -20.291 -3.205 29.939 1.00 86.25 85 SER A C 1
ATOM 675 O O . SER A 1 85 ? -20.541 -3.773 28.880 1.00 86.25 85 SER A O 1
ATOM 677 N N . VAL A 1 86 ? -20.953 -3.447 31.077 1.00 86.31 86 VAL A N 1
ATOM 678 C CA . VAL A 1 86 ? -22.106 -4.358 31.181 1.00 86.31 86 VAL A CA 1
ATOM 679 C C . VAL A 1 86 ? -23.315 -3.771 30.458 1.00 86.31 86 VAL A C 1
ATOM 681 O O . VAL A 1 86 ? -23.912 -4.444 29.630 1.00 86.31 86 VAL A O 1
ATOM 684 N N . ASP A 1 87 ? -23.631 -2.501 30.703 1.00 87.19 87 ASP A N 1
ATOM 685 C CA . ASP A 1 87 ? -24.705 -1.768 30.026 1.00 87.19 87 ASP A CA 1
ATOM 686 C C . ASP A 1 87 ? -24.501 -1.721 28.496 1.00 87.19 87 ASP A C 1
ATOM 688 O O . ASP A 1 87 ? -25.411 -2.056 27.742 1.00 87.19 87 ASP A O 1
ATOM 692 N N . ASN A 1 88 ? -23.285 -1.430 28.019 1.00 85.94 88 ASN A N 1
ATOM 693 C CA . ASN A 1 88 ? -22.964 -1.479 26.586 1.00 85.94 88 ASN A CA 1
ATOM 694 C C . ASN A 1 88 ? -23.102 -2.890 25.983 1.00 85.94 88 ASN A C 1
ATOM 696 O O . ASN A 1 88 ? -23.495 -3.010 24.828 1.00 85.94 88 ASN A O 1
ATOM 700 N N . PHE A 1 89 ? -22.782 -3.952 26.733 1.00 86.12 89 PHE A N 1
ATOM 701 C CA . PHE A 1 89 ? -22.989 -5.336 26.288 1.00 86.12 89 PHE A CA 1
ATOM 702 C C . PHE A 1 89 ? -24.477 -5.711 26.246 1.00 86.12 89 PHE A C 1
ATOM 704 O O . PHE A 1 89 ? -24.923 -6.330 25.290 1.00 86.12 89 PHE A O 1
ATOM 711 N N . LEU A 1 90 ? -25.262 -5.306 27.247 1.00 85.56 90 LEU A N 1
ATOM 712 C CA . LEU A 1 90 ? -26.703 -5.580 27.305 1.00 85.56 90 LEU A CA 1
ATOM 713 C C . LEU A 1 90 ? -27.504 -4.808 26.243 1.00 85.56 90 LEU A C 1
ATOM 715 O O . LEU A 1 90 ? -28.570 -5.265 25.838 1.00 85.56 90 LEU A O 1
ATOM 719 N N . LYS A 1 91 ? -27.004 -3.650 25.793 1.00 85.25 91 LYS A N 1
ATOM 720 C CA . LYS A 1 91 ? -27.605 -2.846 24.715 1.00 85.25 91 LYS A CA 1
ATOM 721 C C . LYS A 1 91 ? -27.389 -3.430 23.319 1.00 85.25 91 LYS A C 1
ATOM 723 O O . LYS A 1 91 ? -28.277 -3.303 22.484 1.00 85.25 91 LYS A O 1
ATOM 728 N N . ASP A 1 92 ? -26.221 -4.017 23.065 1.00 83.50 92 ASP A N 1
ATOM 729 C CA . ASP A 1 92 ? -25.859 -4.615 21.774 1.00 83.50 92 ASP A CA 1
ATOM 730 C C . ASP A 1 92 ? -24.864 -5.780 21.981 1.00 83.50 92 ASP A C 1
ATOM 732 O O . ASP A 1 92 ? -23.647 -5.596 21.839 1.00 83.50 92 ASP A O 1
ATOM 736 N N . PRO A 1 93 ? -25.344 -6.983 22.358 1.00 83.12 93 PRO A N 1
ATOM 737 C CA . PRO A 1 93 ? -24.469 -8.124 22.635 1.00 83.12 93 PRO A CA 1
ATOM 738 C C . PRO A 1 93 ? -23.770 -8.634 21.365 1.00 83.12 93 PRO A C 1
ATOM 740 O O . PRO A 1 93 ? -22.597 -9.011 21.417 1.00 83.12 93 PRO A O 1
ATOM 743 N N . ASP A 1 94 ? -24.450 -8.566 20.216 1.00 83.81 94 ASP A N 1
ATOM 744 C CA . ASP A 1 94 ? -23.924 -8.954 18.899 1.00 83.81 94 ASP A CA 1
ATOM 745 C C . ASP A 1 94 ? -22.898 -7.940 18.355 1.00 83.81 94 ASP A C 1
ATOM 747 O O . ASP A 1 94 ? -22.040 -8.263 17.522 1.00 83.81 94 ASP A O 1
ATOM 751 N N . GLY A 1 95 ? -22.988 -6.684 18.792 1.00 82.75 95 GLY A N 1
ATOM 752 C CA . GLY A 1 95 ? -22.073 -5.603 18.443 1.00 82.75 95 GLY A CA 1
ATOM 753 C C . GLY A 1 95 ? -20.895 -5.419 19.390 1.00 82.75 95 GLY A C 1
ATOM 754 O O . GLY A 1 95 ? -19.868 -4.896 18.957 1.00 82.75 95 GLY A O 1
ATOM 755 N N . HIS A 1 96 ? -20.984 -5.883 20.639 1.00 81.31 96 HIS A N 1
ATOM 756 C CA . HIS A 1 96 ? -19.985 -5.605 21.679 1.00 81.31 96 HIS A CA 1
ATOM 757 C C . HIS A 1 96 ? -18.550 -5.999 21.295 1.00 81.31 96 HIS A C 1
ATOM 759 O O . HIS A 1 96 ? -17.599 -5.290 21.614 1.00 81.31 96 HIS A O 1
ATOM 765 N N . ASN A 1 97 ? -18.391 -7.116 20.580 1.00 80.62 97 ASN A N 1
ATOM 766 C CA . ASN A 1 97 ? -17.088 -7.640 20.158 1.00 80.62 97 ASN A CA 1
ATOM 767 C C . ASN A 1 97 ? -16.645 -7.151 18.763 1.00 80.62 97 ASN A C 1
ATOM 769 O O . ASN A 1 97 ? -15.668 -7.663 18.209 1.00 80.62 97 ASN A O 1
ATOM 773 N N . ARG A 1 98 ? -17.340 -6.176 18.159 1.00 85.62 98 ARG A N 1
ATOM 774 C CA . ARG A 1 98 ? -16.949 -5.619 16.856 1.00 85.62 98 ARG A CA 1
ATOM 775 C C . ARG A 1 98 ? -15.710 -4.742 17.007 1.00 85.62 98 ARG A C 1
ATOM 777 O O . ARG A 1 98 ? -15.711 -3.745 17.724 1.00 85.62 98 ARG A O 1
ATOM 784 N N . VAL A 1 99 ? -14.656 -5.086 16.270 1.00 83.38 99 VAL A N 1
ATOM 785 C CA . VAL A 1 99 ? -13.446 -4.262 16.189 1.00 83.38 99 VAL A CA 1
ATOM 786 C C . VAL A 1 99 ? -13.798 -2.919 15.552 1.00 83.38 99 VAL A C 1
ATOM 788 O O . VAL A 1 99 ? -14.228 -2.862 14.399 1.00 83.38 99 VAL A O 1
ATOM 791 N N . TYR A 1 100 ? -13.586 -1.828 16.287 1.00 82.88 100 TYR A N 1
ATOM 792 C CA . TYR A 1 100 ? -13.746 -0.482 15.749 1.00 82.88 100 TYR A CA 1
ATOM 793 C C . TYR A 1 100 ? -12.680 -0.220 14.676 1.00 82.88 100 TYR A C 1
ATOM 795 O O . TYR A 1 100 ? -11.511 0.004 14.980 1.00 82.88 100 TYR A O 1
ATOM 803 N N . ALA A 1 101 ? -13.092 -0.242 13.408 1.00 79.56 101 ALA A N 1
ATOM 804 C CA . ALA A 1 101 ? -12.210 -0.060 12.252 1.00 79.56 101 ALA A CA 1
ATOM 805 C C . ALA A 1 101 ? -11.804 1.409 11.991 1.00 79.56 101 ALA A C 1
ATOM 807 O O . ALA A 1 101 ? -11.173 1.707 10.976 1.00 79.56 101 ALA A O 1
ATOM 808 N N . GLY A 1 102 ? -12.190 2.344 12.867 1.00 85.56 102 GLY A N 1
ATOM 809 C CA . GLY A 1 102 ? -11.872 3.758 12.706 1.00 85.56 102 GLY A CA 1
ATOM 810 C C . GLY A 1 102 ? -10.381 4.047 12.891 1.00 85.56 102 GLY A C 1
ATOM 811 O O . GLY A 1 102 ? -9.708 3.476 13.745 1.00 85.56 102 GLY A O 1
ATOM 812 N N . GLY A 1 103 ? -9.862 4.978 12.095 1.00 89.12 103 GLY A N 1
ATOM 813 C CA . GLY A 1 103 ? -8.457 5.363 12.117 1.00 89.12 103 GLY A CA 1
ATOM 814 C C . GLY A 1 103 ? -8.195 6.614 11.285 1.00 89.12 103 GLY A C 1
ATOM 815 O O . GLY A 1 103 ? -9.097 7.172 10.660 1.00 89.12 103 GLY A O 1
ATOM 816 N N . ARG A 1 104 ? -6.939 7.070 11.272 1.00 90.38 104 ARG A N 1
ATOM 817 C CA . ARG A 1 104 ? -6.529 8.226 10.464 1.00 90.38 104 ARG A CA 1
ATOM 818 C C . ARG A 1 104 ? -6.660 7.893 8.965 1.00 90.38 104 ARG A C 1
ATOM 820 O O . ARG A 1 104 ? -6.146 6.851 8.554 1.00 90.38 104 ARG A O 1
ATOM 827 N N . PRO A 1 105 ? -7.262 8.764 8.131 1.00 88.94 105 PRO A N 1
ATOM 828 C CA . PRO A 1 105 ? -7.313 8.545 6.687 1.00 88.94 105 PRO A CA 1
ATOM 829 C C . PRO A 1 105 ? -5.906 8.468 6.077 1.00 88.94 105 PRO A C 1
ATOM 831 O O . PRO A 1 105 ? -4.958 9.093 6.567 1.00 88.94 105 PRO A O 1
ATOM 834 N N . LYS A 1 106 ? -5.770 7.705 4.984 1.00 89.81 106 LYS A N 1
ATOM 835 C CA . LYS A 1 106 ? -4.508 7.577 4.241 1.00 89.81 106 LYS A CA 1
ATOM 836 C C . LYS A 1 106 ? -4.004 8.951 3.781 1.00 89.81 106 LYS A C 1
ATOM 838 O O . LYS A 1 106 ? -4.771 9.783 3.312 1.00 89.81 106 LYS A O 1
ATOM 843 N N . ALA A 1 107 ? -2.686 9.150 3.830 1.00 89.19 107 ALA A N 1
ATOM 844 C CA . ALA A 1 107 ? -2.026 10.378 3.370 1.00 89.19 107 ALA A CA 1
ATOM 845 C C . ALA A 1 107 ? -1.940 10.522 1.831 1.00 89.19 107 ALA A C 1
ATOM 847 O O . ALA A 1 107 ? -1.337 11.472 1.337 1.00 89.19 107 ALA A O 1
ATOM 848 N N . ILE A 1 108 ? -2.474 9.556 1.082 1.00 93.31 108 ILE A N 1
ATOM 849 C CA . ILE A 1 108 ? -2.450 9.469 -0.383 1.00 93.31 108 ILE A CA 1
ATOM 850 C C . ILE A 1 108 ? -3.773 8.894 -0.877 1.00 93.31 108 ILE A C 1
ATOM 852 O O . ILE A 1 108 ? -4.404 8.097 -0.177 1.00 93.31 108 ILE A O 1
ATOM 856 N N . SER A 1 109 ? -4.177 9.263 -2.091 1.00 94.88 109 SER A N 1
ATOM 857 C CA . SER A 1 109 ? -5.348 8.668 -2.726 1.00 94.88 109 SER A CA 1
ATOM 858 C C . SER A 1 109 ? -5.008 7.321 -3.368 1.00 94.88 109 SER A C 1
ATOM 860 O O . SER A 1 109 ? -3.868 7.056 -3.756 1.00 94.88 109 SER A O 1
ATOM 862 N N . GLU A 1 110 ? -6.018 6.483 -3.596 1.00 95.00 110 GLU A N 1
ATOM 863 C CA . GLU A 1 110 ? -5.843 5.264 -4.393 1.00 95.00 110 GLU A CA 1
ATOM 864 C C . GLU A 1 110 ? -5.368 5.548 -5.829 1.00 95.00 110 GLU A C 1
ATOM 866 O O . GLU A 1 110 ? -4.757 4.696 -6.478 1.00 95.00 110 GLU A O 1
ATOM 871 N N . ARG A 1 111 ? -5.670 6.739 -6.369 1.00 96.31 111 ARG A N 1
ATOM 872 C CA . ARG A 1 111 ? -5.180 7.161 -7.687 1.00 96.31 111 ARG A CA 1
ATOM 873 C C . ARG A 1 111 ? -3.658 7.257 -7.657 1.00 96.31 111 ARG A C 1
ATOM 875 O O . ARG A 1 111 ? -3.017 6.725 -8.561 1.00 96.31 111 ARG A O 1
ATOM 882 N N . ASP A 1 112 ? -3.105 7.848 -6.603 1.00 95.88 112 ASP A N 1
ATOM 883 C CA . ASP A 1 112 ? -1.662 7.982 -6.402 1.00 95.88 112 ASP A CA 1
ATOM 884 C C . ASP A 1 112 ? -1.009 6.617 -6.178 1.00 95.88 112 ASP A C 1
ATOM 886 O O . ASP A 1 112 ? -0.000 6.320 -6.817 1.00 95.88 112 ASP A O 1
ATOM 890 N N . GLU A 1 113 ? -1.619 5.742 -5.366 1.00 96.00 113 GLU A N 1
ATOM 891 C CA . GLU A 1 113 ? -1.169 4.349 -5.195 1.00 96.00 113 GLU A CA 1
ATOM 892 C C . GLU A 1 113 ? -1.068 3.633 -6.555 1.00 96.00 113 GLU A C 1
ATOM 894 O O . GLU A 1 113 ? -0.020 3.076 -6.902 1.00 96.00 113 GLU A O 1
ATOM 899 N N . ARG A 1 114 ? -2.113 3.728 -7.391 1.00 96.75 114 ARG A N 1
ATOM 900 C CA . ARG A 1 114 ? -2.126 3.153 -8.747 1.00 96.75 114 ARG A CA 1
ATOM 901 C C . ARG A 1 114 ? -1.056 3.766 -9.660 1.00 96.75 114 ARG A C 1
ATOM 903 O O . ARG A 1 114 ? -0.441 3.028 -10.432 1.00 96.75 114 ARG A O 1
ATOM 910 N N . VAL A 1 115 ? -0.812 5.076 -9.601 1.00 97.25 115 VAL A N 1
ATOM 911 C CA . VAL A 1 115 ? 0.221 5.748 -10.418 1.00 97.25 115 VAL A CA 1
ATOM 912 C C . VAL A 1 115 ? 1.631 5.349 -9.970 1.00 97.25 115 VAL A C 1
ATOM 914 O O . VAL A 1 115 ? 2.452 5.005 -10.823 1.00 97.25 115 VAL A O 1
ATOM 917 N N . ILE A 1 116 ? 1.895 5.282 -8.660 1.00 96.25 116 ILE A N 1
ATOM 918 C CA . ILE A 1 116 ? 3.160 4.788 -8.087 1.00 96.25 116 ILE A CA 1
ATOM 919 C C . ILE A 1 116 ? 3.446 3.368 -8.587 1.00 96.25 116 ILE A C 1
ATOM 921 O O . ILE A 1 116 ? 4.517 3.115 -9.140 1.00 96.25 116 ILE A O 1
ATOM 925 N N . VAL A 1 117 ? 2.483 2.446 -8.478 1.00 96.00 117 VAL A N 1
ATOM 926 C CA . VAL A 1 117 ? 2.656 1.050 -8.921 1.00 96.00 117 VAL A CA 1
ATOM 927 C C . VAL A 1 117 ? 2.937 0.957 -10.426 1.00 96.00 117 VAL A C 1
ATOM 929 O O . VAL A 1 117 ? 3.804 0.182 -10.840 1.00 96.00 117 VAL A O 1
ATOM 932 N N . ARG A 1 118 ? 2.271 1.765 -11.264 1.00 96.19 118 ARG A N 1
ATOM 933 C CA . ARG A 1 118 ? 2.570 1.835 -12.709 1.00 96.19 118 ARG A CA 1
ATOM 934 C C . ARG A 1 118 ? 3.984 2.352 -12.975 1.00 96.19 118 ARG A C 1
ATOM 936 O O . ARG A 1 118 ? 4.694 1.753 -13.783 1.00 96.19 118 ARG A O 1
ATOM 943 N N . ALA A 1 119 ? 4.413 3.412 -12.289 1.00 95.81 119 ALA A N 1
ATOM 944 C CA . ALA A 1 119 ? 5.760 3.968 -12.423 1.00 95.81 119 ALA A CA 1
ATOM 945 C C . ALA A 1 119 ? 6.841 2.940 -12.035 1.00 95.81 119 ALA A C 1
ATOM 947 O O . ALA A 1 119 ? 7.829 2.783 -12.753 1.00 95.81 119 ALA A O 1
ATOM 948 N N . VAL A 1 120 ? 6.619 2.162 -10.969 1.00 95.56 120 VAL A N 1
ATOM 949 C CA . VAL A 1 120 ? 7.514 1.065 -10.550 1.00 95.56 120 VAL A CA 1
ATOM 950 C C . VAL A 1 120 ? 7.570 -0.039 -11.609 1.00 95.56 120 VAL A C 1
ATOM 952 O O . VAL A 1 120 ? 8.658 -0.484 -11.972 1.00 95.56 120 VAL A O 1
ATOM 955 N N . LYS A 1 121 ? 6.418 -0.470 -12.145 1.00 93.75 121 LYS A N 1
ATOM 956 C CA . LYS A 1 121 ? 6.349 -1.518 -13.182 1.00 93.75 121 LYS A CA 1
ATOM 957 C C . LYS A 1 121 ? 7.017 -1.093 -14.497 1.00 93.75 121 LYS A C 1
ATOM 959 O O . LYS A 1 121 ? 7.680 -1.926 -15.119 1.00 93.75 121 LYS A O 1
ATOM 964 N N . LYS A 1 122 ? 6.899 0.184 -14.883 1.00 94.25 122 LYS A N 1
ATOM 965 C CA . LYS A 1 122 ? 7.605 0.781 -16.034 1.00 94.25 122 LYS A CA 1
ATOM 966 C C . LYS A 1 122 ? 9.118 0.850 -15.794 1.00 94.25 122 LYS A C 1
ATOM 968 O O . LYS A 1 122 ? 9.896 0.479 -16.666 1.00 94.25 122 LYS A O 1
ATOM 973 N N . SER A 1 123 ? 9.529 1.258 -14.594 1.00 91.00 123 SER A N 1
ATOM 974 C CA . SER A 1 123 ? 10.915 1.617 -14.271 1.00 91.00 123 SER A CA 1
ATOM 975 C C . SER A 1 123 ? 11.490 0.775 -13.123 1.00 91.00 123 SER A C 1
ATOM 977 O O . SER A 1 123 ? 12.007 1.312 -12.143 1.00 91.00 123 SER A O 1
ATOM 979 N N . ARG A 1 124 ? 11.459 -0.560 -13.272 1.00 87.25 124 ARG A N 1
ATOM 980 C CA . ARG A 1 124 ? 11.791 -1.586 -12.248 1.00 87.25 124 ARG A CA 1
ATOM 981 C C . ARG A 1 124 ? 13.176 -1.507 -11.583 1.00 87.25 124 ARG A C 1
ATOM 983 O O . ARG A 1 124 ? 13.454 -2.277 -10.669 1.00 87.25 124 ARG A O 1
ATOM 990 N N . CYS A 1 125 ? 14.066 -0.628 -12.036 1.00 88.44 125 CYS A N 1
ATOM 991 C CA . CYS A 1 125 ? 15.395 -0.417 -11.448 1.00 88.44 125 CYS A CA 1
ATOM 992 C C . CYS A 1 125 ? 15.659 1.045 -11.045 1.00 88.44 125 CYS A C 1
ATOM 994 O O . CYS A 1 125 ? 16.809 1.430 -10.850 1.00 88.44 125 CYS A O 1
ATOM 996 N N . SER A 1 126 ? 14.612 1.867 -10.940 1.00 92.44 126 SER A N 1
ATOM 997 C CA . SER A 1 126 ? 14.709 3.236 -10.423 1.00 92.44 126 SER A CA 1
ATOM 998 C C . SER A 1 126 ? 14.652 3.277 -8.897 1.00 92.44 126 SER A C 1
ATOM 1000 O O . SER A 1 126 ? 14.023 2.436 -8.260 1.00 92.44 126 SER A O 1
ATOM 1002 N N . SER A 1 127 ? 15.283 4.292 -8.305 1.00 94.19 127 SER A N 1
ATOM 1003 C CA . SER A 1 127 ? 15.146 4.575 -6.876 1.00 94.19 127 SER A CA 1
ATOM 1004 C C . SER A 1 127 ? 13.754 5.125 -6.548 1.00 94.19 127 SER A C 1
ATOM 1006 O O . SER A 1 127 ? 13.091 5.718 -7.401 1.00 94.19 127 SER A O 1
ATOM 1008 N N . VAL A 1 128 ? 13.331 4.999 -5.285 1.00 95.44 128 VAL A N 1
ATOM 1009 C CA . VAL A 1 128 ? 12.030 5.510 -4.807 1.00 95.44 128 VAL A CA 1
ATOM 1010 C C . VAL A 1 128 ? 11.868 7.015 -5.070 1.00 95.44 128 VAL A C 1
ATOM 1012 O O . VAL A 1 128 ? 10.776 7.455 -5.411 1.00 95.44 128 VAL A O 1
ATOM 1015 N N . SER A 1 129 ? 12.950 7.800 -4.998 1.00 95.81 129 SER A N 1
ATOM 1016 C CA . SER A 1 129 ? 12.924 9.233 -5.334 1.00 95.81 129 SER A CA 1
ATOM 1017 C C . SER A 1 129 ? 12.621 9.481 -6.822 1.00 95.81 129 SER A C 1
ATOM 1019 O O . SER A 1 129 ? 11.727 10.260 -7.150 1.00 95.81 129 SER A O 1
ATOM 1021 N N . LYS A 1 130 ? 13.271 8.742 -7.737 1.00 96.00 130 LYS A N 1
ATOM 1022 C CA . LYS A 1 130 ? 12.975 8.815 -9.182 1.00 96.00 130 LYS A CA 1
ATOM 1023 C C . LYS A 1 130 ? 11.558 8.328 -9.507 1.00 96.00 130 LYS A C 1
ATOM 1025 O O . LYS A 1 130 ? 10.902 8.900 -10.371 1.00 96.00 130 LYS A O 1
ATOM 1030 N N . ILE A 1 131 ? 11.069 7.312 -8.793 1.00 95.69 131 ILE A N 1
ATOM 1031 C CA . ILE A 1 131 ? 9.686 6.823 -8.902 1.00 95.69 131 ILE A CA 1
ATOM 1032 C C . ILE A 1 131 ? 8.693 7.894 -8.432 1.00 95.69 131 ILE A C 1
ATOM 1034 O O . ILE A 1 131 ? 7.749 8.172 -9.162 1.00 95.69 131 ILE A O 1
ATOM 1038 N N . LYS A 1 132 ? 8.927 8.543 -7.280 1.00 95.94 132 LYS A N 1
ATOM 1039 C CA . LYS A 1 132 ? 8.115 9.675 -6.795 1.00 95.94 132 LYS A CA 1
ATOM 1040 C C . LYS A 1 132 ? 8.043 10.786 -7.848 1.00 95.94 132 LYS A C 1
ATOM 1042 O O . LYS A 1 132 ? 6.945 11.208 -8.194 1.00 95.94 132 LYS A O 1
ATOM 1047 N N . ALA A 1 133 ? 9.192 11.217 -8.373 1.00 95.56 133 ALA A N 1
ATOM 1048 C CA . ALA A 1 133 ? 9.261 12.261 -9.395 1.00 95.56 133 ALA A CA 1
ATOM 1049 C C . ALA A 1 133 ? 8.499 11.865 -10.673 1.00 95.56 133 ALA A C 1
ATOM 1051 O O . ALA A 1 133 ? 7.671 12.629 -11.155 1.00 95.56 133 ALA A O 1
ATOM 1052 N N . SER A 1 134 ? 8.693 10.637 -11.170 1.00 94.44 134 SER A N 1
ATOM 1053 C CA . SER A 1 134 ? 7.969 10.112 -12.339 1.00 94.44 134 SER A CA 1
ATOM 1054 C C . SER A 1 134 ? 6.468 9.901 -12.105 1.00 94.44 134 SER A C 1
ATOM 1056 O O . SER A 1 134 ? 5.728 9.789 -13.080 1.00 94.44 134 SER A O 1
ATOM 1058 N N . ALA A 1 135 ? 6.030 9.772 -10.852 1.00 93.38 135 ALA A N 1
ATOM 1059 C CA . ALA A 1 135 ? 4.629 9.606 -10.478 1.00 93.38 135 ALA A CA 1
ATOM 1060 C C . ALA A 1 135 ? 3.923 10.948 -10.203 1.00 93.38 135 ALA A C 1
ATOM 1062 O O . ALA A 1 135 ? 2.699 10.970 -10.137 1.00 93.38 135 ALA A O 1
ATOM 1063 N N . GLY A 1 136 ? 4.667 12.048 -10.024 1.00 94.38 136 GLY A N 1
ATOM 1064 C CA . GLY A 1 136 ? 4.115 13.376 -9.723 1.00 94.38 136 GLY A CA 1
ATOM 1065 C C . GLY A 1 136 ? 3.468 13.511 -8.336 1.00 94.38 136 GLY A C 1
ATOM 1066 O O . GLY A 1 136 ? 2.747 14.471 -8.091 1.00 94.38 136 GLY A O 1
ATOM 1067 N N . VAL A 1 137 ? 3.695 12.560 -7.422 1.00 93.62 137 VAL A N 1
ATOM 1068 C CA . VAL A 1 137 ? 2.971 12.484 -6.140 1.00 93.62 137 VAL A CA 1
ATOM 1069 C C . VAL A 1 137 ? 3.650 13.340 -5.065 1.00 93.62 137 VAL A C 1
ATOM 1071 O O . VAL A 1 137 ? 4.841 13.179 -4.798 1.00 93.62 137 VAL A O 1
ATOM 1074 N N . GLY A 1 138 ? 2.886 14.202 -4.384 1.00 92.31 138 GLY A N 1
ATOM 1075 C CA . GLY A 1 138 ? 3.389 15.110 -3.337 1.00 92.31 138 GLY A CA 1
ATOM 1076 C C . GLY A 1 138 ? 3.888 14.434 -2.046 1.00 92.31 138 GLY A C 1
ATOM 1077 O O . GLY A 1 138 ? 4.649 15.035 -1.290 1.00 92.31 138 GLY A O 1
ATOM 1078 N N . ALA A 1 139 ? 3.525 13.171 -1.808 1.00 92.62 139 ALA A N 1
ATOM 1079 C CA . ALA A 1 139 ? 3.835 12.419 -0.588 1.00 92.62 139 ALA A CA 1
ATOM 1080 C C . ALA A 1 139 ? 5.342 12.222 -0.315 1.00 92.62 139 ALA A C 1
ATOM 1082 O O . ALA A 1 139 ? 6.190 12.337 -1.205 1.00 92.62 139 ALA A O 1
ATOM 1083 N N . SER A 1 140 ? 5.709 11.885 0.925 1.00 95.81 140 SER A N 1
ATOM 1084 C CA . SER A 1 140 ? 7.108 11.592 1.274 1.00 95.81 140 SER A CA 1
ATOM 1085 C C . SER A 1 140 ? 7.606 10.296 0.616 1.00 95.81 140 SER A C 1
ATOM 1087 O O . SER A 1 140 ? 6.835 9.387 0.305 1.00 95.81 140 SER A O 1
ATOM 1089 N N . THR A 1 141 ? 8.923 10.174 0.430 1.00 96.19 141 THR A N 1
ATOM 1090 C CA . THR A 1 141 ? 9.546 8.950 -0.109 1.00 96.19 141 THR A CA 1
ATOM 1091 C C . THR A 1 141 ? 9.294 7.723 0.770 1.00 96.19 141 THR A C 1
ATOM 1093 O O . THR A 1 141 ? 9.223 6.615 0.245 1.00 96.19 141 THR A O 1
ATOM 1096 N N . SER A 1 142 ? 9.102 7.907 2.082 1.00 96.75 142 SER A N 1
ATOM 1097 C CA . SER A 1 142 ? 8.720 6.833 3.008 1.00 96.75 142 SER A CA 1
ATOM 1098 C C . SER A 1 142 ? 7.324 6.284 2.693 1.00 96.75 142 SER A C 1
ATOM 1100 O O . SER A 1 142 ? 7.164 5.075 2.543 1.00 96.75 142 SER A O 1
ATOM 1102 N N . ILE A 1 143 ? 6.338 7.163 2.469 1.00 95.94 143 ILE A N 1
ATOM 1103 C CA . ILE A 1 143 ? 4.978 6.762 2.070 1.00 95.94 143 ILE A CA 1
ATOM 1104 C C . ILE A 1 143 ? 5.000 6.037 0.718 1.00 95.94 143 ILE A C 1
ATOM 1106 O O . ILE A 1 143 ? 4.439 4.950 0.599 1.00 95.94 143 ILE A O 1
ATOM 1110 N N . VAL A 1 144 ? 5.721 6.571 -0.276 1.00 96.06 144 VAL A N 1
ATOM 1111 C CA . VAL A 1 144 ? 5.875 5.917 -1.592 1.00 96.06 144 VAL A CA 1
ATOM 1112 C C . VAL A 1 144 ? 6.531 4.535 -1.455 1.00 96.06 144 VAL A C 1
ATOM 1114 O O . VAL A 1 144 ? 6.090 3.584 -2.096 1.00 96.06 144 VAL A O 1
ATOM 1117 N N . ARG A 1 145 ? 7.540 4.376 -0.585 1.00 96.06 145 ARG A N 1
ATOM 1118 C CA . ARG A 1 145 ? 8.143 3.067 -0.275 1.00 96.06 145 ARG A CA 1
ATOM 1119 C C . ARG A 1 145 ? 7.138 2.117 0.385 1.00 96.06 145 ARG A C 1
ATOM 1121 O O . ARG A 1 145 ? 7.119 0.944 0.025 1.00 96.06 145 ARG A O 1
ATOM 1128 N N . GLY A 1 146 ? 6.311 2.614 1.305 1.00 96.12 146 GLY A N 1
ATOM 1129 C CA . GLY A 1 146 ? 5.239 1.851 1.948 1.00 96.12 146 GLY A CA 1
ATOM 1130 C C . GLY A 1 146 ? 4.251 1.273 0.935 1.00 96.12 146 GLY A C 1
ATOM 1131 O O . GLY A 1 146 ? 4.010 0.073 0.951 1.00 96.12 146 GLY A O 1
ATOM 1132 N N . VAL A 1 147 ? 3.776 2.082 -0.021 1.00 95.81 147 VAL A N 1
ATOM 1133 C CA . VAL A 1 147 ? 2.916 1.611 -1.129 1.00 95.81 147 VAL A CA 1
ATOM 1134 C C . VAL A 1 147 ? 3.576 0.474 -1.905 1.00 95.81 147 VAL A C 1
ATOM 1136 O O . VAL A 1 147 ? 2.962 -0.563 -2.127 1.00 95.81 147 VAL A O 1
ATOM 1139 N N . ILE A 1 148 ? 4.841 0.650 -2.297 1.00 95.25 148 ILE A N 1
ATOM 1140 C CA . ILE A 1 148 ? 5.587 -0.339 -3.088 1.00 95.25 148 ILE A CA 1
ATOM 1141 C C . ILE A 1 148 ? 5.665 -1.684 -2.344 1.00 95.25 148 ILE A C 1
ATOM 1143 O O . ILE A 1 148 ? 5.375 -2.723 -2.937 1.00 95.25 148 ILE A O 1
ATOM 1147 N N . LEU A 1 149 ? 5.987 -1.658 -1.047 1.00 95.44 149 LEU A N 1
ATOM 1148 C CA . LEU A 1 149 ? 6.066 -2.855 -0.203 1.00 95.44 149 LEU A CA 1
ATOM 1149 C C . LEU A 1 149 ? 4.692 -3.496 0.037 1.00 95.44 149 LEU A C 1
ATOM 1151 O O . LEU A 1 149 ? 4.570 -4.712 -0.079 1.00 95.44 149 LEU A O 1
ATOM 1155 N N . ASN A 1 150 ? 3.653 -2.698 0.296 1.00 94.75 150 ASN A N 1
ATOM 1156 C CA . ASN A 1 150 ? 2.283 -3.181 0.498 1.00 94.75 150 ASN A CA 1
ATOM 1157 C C . ASN A 1 150 ? 1.693 -3.817 -0.774 1.00 94.75 150 ASN A C 1
ATOM 1159 O O . ASN A 1 150 ? 0.835 -4.688 -0.689 1.00 94.75 150 ASN A O 1
ATOM 1163 N N . CYS A 1 151 ? 2.178 -3.431 -1.957 1.00 92.88 151 CYS A N 1
ATOM 1164 C CA . CYS A 1 151 ? 1.862 -4.085 -3.228 1.00 92.88 151 CYS A CA 1
ATOM 1165 C C . CYS A 1 151 ? 2.732 -5.327 -3.530 1.00 92.88 151 CYS A C 1
ATOM 1167 O O . CYS A 1 151 ? 2.731 -5.797 -4.669 1.00 92.88 151 CYS A O 1
ATOM 1169 N N . GLY A 1 152 ? 3.504 -5.835 -2.561 1.00 94.00 152 GLY A N 1
ATOM 1170 C CA . GLY A 1 152 ? 4.359 -7.021 -2.711 1.00 94.00 152 GLY A CA 1
ATOM 1171 C C . GLY A 1 152 ? 5.594 -6.815 -3.597 1.00 94.00 152 GLY A C 1
ATOM 1172 O O . GLY A 1 152 ? 6.195 -7.783 -4.066 1.00 94.00 152 GLY A O 1
ATOM 1173 N N . LEU A 1 153 ? 5.981 -5.564 -3.878 1.00 92.38 153 LEU A N 1
ATOM 1174 C CA . LEU A 1 153 ? 7.154 -5.257 -4.695 1.00 92.38 153 LEU A CA 1
ATOM 1175 C C . LEU A 1 153 ? 8.365 -5.001 -3.793 1.00 92.38 153 LEU A C 1
ATOM 1177 O O . LEU A 1 153 ? 8.421 -4.028 -3.043 1.00 92.38 153 LEU A O 1
ATOM 1181 N N . HIS A 1 154 ? 9.375 -5.861 -3.905 1.00 91.31 154 HIS A N 1
ATOM 1182 C CA . HIS A 1 154 ? 10.578 -5.806 -3.074 1.00 91.31 154 HIS A CA 1
ATOM 1183 C C . HIS A 1 154 ? 11.839 -5.565 -3.908 1.00 91.31 154 HIS A C 1
ATOM 1185 O O . HIS A 1 154 ? 11.954 -5.998 -5.057 1.00 91.31 154 HIS A O 1
ATOM 1191 N N . LEU A 1 155 ? 12.821 -4.887 -3.311 1.00 90.62 155 LEU A N 1
ATOM 1192 C CA . LEU A 1 155 ? 14.145 -4.734 -3.907 1.00 90.62 155 LEU A CA 1
ATOM 1193 C C . LEU A 1 155 ? 14.892 -6.073 -3.843 1.00 90.62 155 LEU A C 1
ATOM 1195 O O . LEU A 1 155 ? 15.228 -6.543 -2.759 1.00 90.62 155 LEU A O 1
ATOM 1199 N N . LYS A 1 156 ? 15.217 -6.646 -5.005 1.00 89.88 156 LYS A N 1
ATOM 1200 C CA . LYS A 1 156 ? 16.126 -7.793 -5.130 1.00 89.88 156 LYS A CA 1
ATOM 1201 C C . LYS A 1 156 ? 17.427 -7.346 -5.798 1.00 89.88 156 LYS A C 1
ATOM 1203 O O . LYS A 1 156 ? 17.393 -6.598 -6.777 1.00 89.88 156 LYS A O 1
ATOM 1208 N N . LYS A 1 157 ? 18.577 -7.805 -5.288 1.00 89.19 157 LYS A N 1
ATOM 1209 C CA . LYS A 1 157 ? 19.872 -7.615 -5.965 1.00 89.19 157 LYS A CA 1
ATOM 1210 C C . LYS A 1 157 ? 19.815 -8.269 -7.354 1.00 89.19 157 LYS A C 1
ATOM 1212 O O . LYS A 1 157 ? 19.253 -9.354 -7.505 1.00 89.19 157 LYS A O 1
ATOM 1217 N N . ARG A 1 158 ? 20.382 -7.610 -8.369 1.00 85.38 158 ARG A N 1
ATOM 1218 C CA . ARG A 1 158 ? 20.533 -8.201 -9.709 1.00 85.38 158 ARG A CA 1
ATOM 1219 C C . ARG A 1 158 ? 21.477 -9.405 -9.625 1.00 85.38 158 ARG A C 1
ATOM 1221 O O . ARG A 1 158 ? 22.465 -9.345 -8.899 1.00 85.38 158 ARG A O 1
ATOM 1228 N N . LEU A 1 159 ? 21.178 -10.469 -10.368 1.00 87.62 159 LEU A N 1
ATOM 1229 C CA . LEU A 1 159 ? 22.074 -11.620 -10.481 1.00 87.62 159 LEU A CA 1
ATOM 1230 C C . LEU A 1 159 ? 23.309 -11.227 -11.304 1.00 87.62 159 LEU A C 1
ATOM 1232 O O . LEU A 1 159 ? 23.175 -10.654 -12.386 1.00 87.62 159 LEU A O 1
ATOM 1236 N N . GLY A 1 160 ? 24.498 -11.523 -10.780 1.00 88.25 160 GLY A N 1
ATOM 1237 C CA . GLY A 1 160 ? 25.787 -11.198 -11.395 1.00 88.25 160 GLY A CA 1
ATOM 1238 C C . GLY A 1 160 ? 26.199 -12.196 -12.474 1.00 88.25 160 GLY A C 1
ATOM 1239 O O . GLY A 1 160 ? 27.230 -12.843 -12.344 1.00 88.25 160 GLY A O 1
ATOM 1240 N N . HIS A 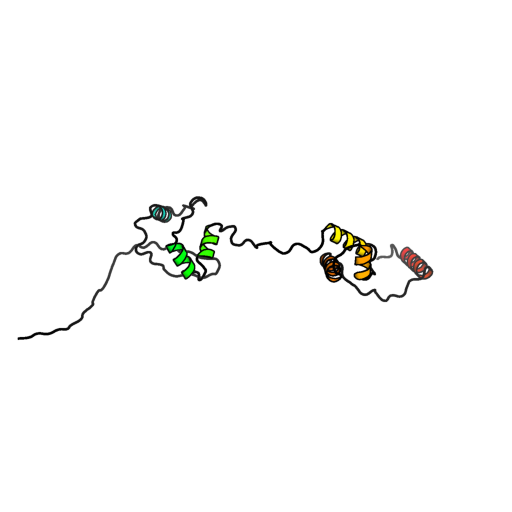1 161 ? 25.386 -12.356 -13.518 1.00 86.50 161 HIS A N 1
ATOM 1241 C CA . HIS A 1 161 ? 25.733 -13.193 -14.669 1.00 86.50 161 HIS A CA 1
ATOM 1242 C C . HIS A 1 161 ? 26.365 -12.352 -15.790 1.00 86.50 161 HIS A C 1
ATOM 1244 O O . HIS A 1 161 ? 25.932 -11.214 -16.002 1.00 86.50 161 HIS A O 1
ATOM 1250 N N . PRO A 1 162 ? 27.351 -12.889 -16.535 1.00 89.00 162 PRO A N 1
ATOM 1251 C CA . PRO A 1 162 ? 27.927 -12.195 -17.681 1.00 89.00 162 PRO A CA 1
ATOM 1252 C C . PRO A 1 162 ? 26.860 -11.931 -18.751 1.00 89.00 162 PRO A C 1
ATOM 1254 O O . PRO A 1 162 ? 25.978 -12.758 -19.000 1.00 89.00 162 PRO A O 1
ATOM 1257 N N . LEU A 1 163 ? 26.943 -10.768 -19.399 1.00 89.94 163 LEU A N 1
ATOM 1258 C CA . LEU A 1 163 ? 26.014 -10.394 -20.461 1.00 89.94 163 LEU A CA 1
ATOM 1259 C C . LEU A 1 163 ? 26.223 -11.291 -21.688 1.00 89.94 163 LEU A C 1
ATOM 1261 O O . LEU A 1 163 ? 27.331 -11.415 -22.206 1.00 89.94 163 LEU A O 1
ATOM 1265 N N . LEU A 1 164 ? 25.142 -11.897 -22.184 1.00 93.06 164 LEU A N 1
ATOM 1266 C CA . LEU A 1 164 ? 25.190 -12.675 -23.419 1.00 93.06 164 LEU A CA 1
ATOM 1267 C C . LEU A 1 164 ? 25.297 -11.739 -24.627 1.00 93.06 164 LEU A C 1
ATOM 1269 O O . LEU A 1 164 ? 24.360 -10.985 -24.919 1.00 93.06 164 LEU A O 1
ATOM 1273 N N . SER A 1 165 ? 26.411 -11.843 -25.353 1.00 95.75 165 SER A N 1
ATOM 1274 C CA . SER A 1 165 ? 26.569 -11.262 -26.686 1.00 95.75 165 SER A CA 1
ATOM 1275 C C . SER A 1 165 ? 25.519 -11.827 -27.662 1.00 95.75 165 SER A C 1
ATOM 1277 O O . SER A 1 165 ? 24.947 -12.898 -27.416 1.00 95.75 165 SER A O 1
ATOM 1279 N N . PRO A 1 166 ? 25.254 -11.150 -28.794 1.00 96.75 166 PRO A N 1
ATOM 1280 C CA . PRO A 1 166 ? 24.397 -11.691 -29.847 1.00 96.75 166 PRO A CA 1
ATOM 1281 C C . PRO A 1 166 ? 24.862 -13.066 -30.359 1.00 96.75 166 PRO A C 1
ATOM 1283 O O . PRO A 1 166 ? 24.031 -13.958 -30.516 1.00 96.75 166 PRO A O 1
ATOM 1286 N N . SER A 1 167 ? 26.175 -13.280 -30.516 1.00 96.31 167 SER A N 1
ATOM 1287 C CA . SER A 1 167 ? 26.740 -14.569 -30.943 1.00 96.31 167 SER A CA 1
ATOM 1288 C C . SER A 1 167 ? 26.469 -15.693 -29.937 1.00 96.31 167 SER A C 1
ATOM 1290 O O . SER A 1 167 ? 25.991 -16.757 -30.323 1.00 96.31 167 SER A O 1
ATOM 1292 N N . HIS A 1 168 ? 26.654 -15.448 -28.632 1.00 95.88 168 HIS A N 1
ATOM 1293 C CA . HIS A 1 168 ? 26.324 -16.434 -27.594 1.00 95.88 168 HIS A CA 1
ATOM 1294 C C . HIS A 1 168 ? 24.833 -16.797 -27.585 1.00 95.88 168 HIS A C 1
ATOM 1296 O O . HIS A 1 168 ? 24.484 -17.938 -27.286 1.00 95.88 168 HIS A O 1
ATOM 1302 N N . LYS A 1 169 ? 23.939 -15.850 -27.906 1.00 96.31 169 LYS A N 1
ATOM 1303 C CA . LYS A 1 169 ? 22.495 -16.120 -28.016 1.00 96.31 169 LYS A CA 1
ATOM 1304 C C . LYS A 1 169 ? 22.173 -17.000 -29.223 1.00 96.31 169 LYS A C 1
ATOM 1306 O O . LYS A 1 169 ? 21.372 -17.916 -29.071 1.00 96.31 169 LYS A O 1
ATOM 1311 N N . ALA A 1 170 ? 22.803 -16.756 -30.373 1.00 96.19 170 ALA A N 1
ATOM 1312 C CA . ALA A 1 170 ? 22.611 -17.560 -31.580 1.00 96.19 170 ALA A CA 1
ATOM 1313 C C . ALA A 1 170 ? 23.032 -19.024 -31.360 1.00 96.19 170 ALA A C 1
ATOM 1315 O O . ALA A 1 170 ? 22.209 -19.920 -31.530 1.00 96.19 170 ALA A O 1
ATOM 1316 N N . VAL A 1 171 ? 24.250 -19.257 -30.854 1.00 95.94 171 VAL A N 1
ATOM 1317 C CA . VAL A 1 171 ? 24.762 -20.611 -30.559 1.00 95.94 171 VAL A CA 1
ATOM 1318 C C . VAL A 1 171 ? 23.893 -21.332 -29.521 1.00 95.94 171 VAL A C 1
ATOM 1320 O O . VAL A 1 171 ? 23.558 -22.501 -29.689 1.00 95.94 171 VAL A O 1
ATOM 1323 N N . ARG A 1 172 ? 23.454 -20.639 -28.458 1.00 94.69 172 ARG A N 1
ATOM 1324 C CA . ARG A 1 172 ? 22.533 -21.221 -27.462 1.00 94.69 172 ARG A CA 1
ATOM 1325 C C . ARG A 1 172 ? 21.167 -21.571 -28.052 1.00 94.69 172 ARG A C 1
ATOM 1327 O O . ARG A 1 172 ? 20.583 -22.573 -27.645 1.00 94.69 172 ARG A O 1
ATOM 1334 N N . LEU A 1 173 ? 20.651 -20.768 -28.981 1.00 95.38 173 LEU A N 1
ATOM 1335 C CA . LEU A 1 173 ? 19.380 -21.033 -29.656 1.00 95.38 173 LEU A CA 1
ATOM 1336 C C . LEU A 1 173 ? 19.488 -22.241 -30.595 1.00 95.38 173 LEU A C 1
ATOM 1338 O O . LEU A 1 173 ? 18.581 -23.066 -30.617 1.00 95.38 173 LEU A O 1
ATOM 1342 N N . GLU A 1 174 ? 20.592 -22.372 -31.329 1.00 95.00 174 GLU A N 1
ATOM 1343 C CA . GLU A 1 174 ? 20.870 -23.526 -32.190 1.00 95.00 174 GLU A CA 1
ATOM 1344 C C . GLU A 1 174 ? 21.017 -24.820 -31.379 1.00 95.00 174 GLU A C 1
ATOM 1346 O O . GLU A 1 174 ? 20.332 -25.800 -31.669 1.00 95.00 174 GLU A O 1
ATOM 1351 N N . LEU A 1 175 ? 21.805 -24.793 -30.297 1.00 93.88 175 LEU A N 1
ATOM 1352 C CA . LEU A 1 175 ? 21.904 -25.893 -29.332 1.00 93.88 175 LEU A CA 1
ATOM 1353 C C . LEU A 1 175 ? 20.516 -26.288 -28.802 1.00 93.88 175 LEU A C 1
ATOM 1355 O O . LEU A 1 175 ? 20.156 -27.461 -28.804 1.00 93.88 175 LEU A O 1
ATOM 1359 N N . THR A 1 176 ? 19.711 -25.302 -28.393 1.00 93.94 176 THR A N 1
ATOM 1360 C CA . THR A 1 176 ? 18.352 -25.547 -27.888 1.00 93.94 176 THR A CA 1
ATOM 1361 C C . THR A 1 176 ? 17.479 -26.204 -28.955 1.00 93.94 176 THR A C 1
ATOM 1363 O O . THR A 1 176 ? 16.838 -27.202 -28.659 1.00 93.94 176 THR A O 1
ATOM 1366 N N . ARG A 1 177 ? 17.497 -25.718 -30.204 1.00 92.56 177 ARG A N 1
ATOM 1367 C CA . ARG A 1 177 ? 16.743 -26.312 -31.325 1.00 92.56 177 ARG A CA 1
ATOM 1368 C C . ARG A 1 177 ? 17.174 -27.746 -31.631 1.00 92.56 177 ARG A C 1
ATOM 1370 O O . ARG A 1 177 ? 16.318 -28.588 -31.862 1.00 92.56 177 ARG A O 1
ATOM 1377 N N . LYS A 1 178 ? 18.478 -28.035 -31.588 1.00 91.44 178 LYS A N 1
ATOM 1378 C CA . LYS A 1 178 ? 19.034 -29.379 -31.820 1.00 91.44 178 LYS A CA 1
ATOM 1379 C C . LYS A 1 178 ? 18.589 -30.401 -30.766 1.00 91.44 178 LYS A C 1
ATOM 1381 O O . LYS A 1 178 ? 18.488 -31.582 -31.077 1.00 91.44 178 LYS A O 1
ATOM 1386 N N . HIS A 1 179 ? 18.322 -29.953 -29.538 1.00 88.81 179 HIS A N 1
ATOM 1387 C CA . HIS A 1 179 ? 17.904 -30.810 -28.424 1.00 88.81 179 HIS A CA 1
ATOM 1388 C C . HIS A 1 179 ? 16.422 -30.641 -28.020 1.00 88.81 179 HIS A C 1
ATOM 1390 O O . HIS A 1 179 ? 15.943 -31.355 -27.140 1.00 88.81 179 HIS A O 1
ATOM 1396 N N . GLN A 1 180 ? 15.660 -29.761 -28.681 1.00 72.25 180 GLN A N 1
ATOM 1397 C CA . GLN A 1 180 ? 14.209 -29.617 -28.514 1.00 72.25 180 GLN A CA 1
ATOM 1398 C C . GLN A 1 180 ? 13.493 -30.840 -29.106 1.00 72.25 180 GLN A C 1
ATOM 1400 O O . GLN A 1 180 ? 13.211 -30.895 -30.298 1.00 72.25 180 GLN A O 1
ATOM 1405 N N . GLY A 1 181 ? 13.224 -31.828 -28.250 1.00 65.31 181 GLY A N 1
ATOM 1406 C CA . GLY A 1 181 ? 12.693 -33.147 -28.622 1.00 65.31 181 GLY A CA 1
ATOM 1407 C C . GLY A 1 181 ? 13.595 -34.308 -28.190 1.00 65.31 181 GLY A C 1
ATOM 1408 O O . GLY A 1 181 ? 13.135 -35.438 -28.108 1.00 65.31 181 GLY A O 1
ATOM 1409 N N . SER A 1 182 ? 14.850 -34.029 -27.821 1.00 56.03 182 SER A N 1
ATOM 1410 C CA . SER A 1 182 ? 15.787 -34.996 -27.233 1.00 56.03 182 SER A CA 1
ATOM 1411 C C . SER A 1 182 ? 15.677 -35.007 -25.702 1.00 56.03 182 SER A C 1
ATOM 1413 O O . SER A 1 182 ? 16.676 -34.835 -25.002 1.00 56.03 182 SER A O 1
ATOM 1415 N N . VAL A 1 183 ? 14.457 -35.178 -25.190 1.00 57.62 183 VAL A N 1
ATOM 1416 C CA . VAL A 1 183 ? 14.201 -35.478 -23.774 1.00 57.62 183 VAL A CA 1
ATOM 1417 C C . VAL A 1 183 ? 13.647 -36.899 -23.718 1.00 57.62 183 VAL A C 1
ATOM 1419 O O . VAL A 1 183 ? 12.445 -37.105 -23.876 1.00 57.62 183 VAL A O 1
ATOM 1422 N N . LEU A 1 184 ? 14.569 -37.852 -23.569 1.00 48.59 184 LEU A N 1
ATOM 1423 C CA . LEU A 1 184 ? 14.323 -39.222 -23.118 1.00 48.59 184 LEU A CA 1
ATOM 1424 C C . LEU A 1 184 ? 14.724 -39.301 -21.639 1.00 48.59 184 LEU A C 1
ATOM 1426 O O . LEU A 1 184 ? 15.761 -38.677 -21.311 1.00 48.59 184 LEU A O 1
#

Radius of gyration: 39.05 Å; chains: 1; bounding box: 72×54×130 Å

pLDDT: mean 71.45, std 24.84, range [26.09, 97.25]

Foldseek 3Di:
DDDDDDDDDDDDDDDDDDDDDDDFDDDPPPDGDDDDDPPDDPDPDPPVVVCVPDVPDDDDPVPPDPDDLVRLVVVCVVVVHDSVLSVVCNVPVVCSPDDDPDDDDDPDDVLLLVLLVVLCVVVVPDDLVVSCVSSVDPDDSVSSVVSCVVVVHDDDDDDPDDDDDPVNVVVVVVVCVVCVVVDD

Organism: Octopus vulgaris (NCBI:txid6645)

Sequence (184 aa):
MKNRFLGAGISRQNVESDSFSHINITFPNGVHMEQIQLGNIVSENVRLSRILHDPDYIPSMSEAPKFSEIEQGKIAEKIRRSRSSVDNFLKDPDGHNRVYAGGRPKAISERDERVIVRAVKKSRCSSVSKIKASAGVGASTSIVRGVILNCGLHLKKRLGHPLLSPSHKAVRLELTRKHQGSVL

Secondary structure (DSSP, 8-state):
---------------------------TT----------S-TTS-HHHHHHHH-TT----GGG-----HHHHHHHHHHTTS-HHHHHHHHH-TTTTT------PPPSS-HHHHHHHHHHHHH-TTS-HHHHHHHHT--S-HHHHHHHHHHTT----PPP-PPPPPHHHHHHHHHHHHHHTT---